Protein AF-A0A9X4RX77-F1 (afdb_monomer_lite)

Radius of gyration: 22.75 Å; chains: 1; bounding box: 65×47×66 Å

Organism: NCBI:txid2961959

Foldseek 3Di:
DVVVVVVVVVVVVVVVVVVPPPPPPVLLVLVQVVQQPDDDPDPDRPQKDQSVPDDPPPDFDWDADPVQKIKTCPDPFFNIKIKHFPDDDDFKTFMWIWTHTPPDFTKIFTFIWGHDDRMTGGPDTLWMDTQQDTGWDPVQWDDDPQKTKTKGFHFPVCLLCVVHPDCPDPDVVSVVQHTQWIWIWMAHPVVRDIDTFWTKGFQVSDDCPDLLNVLQVVVCVVVVNDTIDIAGPVRSVVSSVVSVVVD

pLDDT: mean 78.16, std 17.29, range [32.0, 97.56]

Sequence (247 aa):
MILKKFFLVLITILVSNSIFAQEFDFSKYALALSKITTYADNLGYMEAVDINNIKEEEDILWNEGNSGYIYTESISSIDLFAYKILDKKENKLIVHVFQDPKGTTVNSYIFELLIYNDHLILDNIIEGGDRCQSSVVMDEIEIKDKVLSYSSYITPYKLMSWFGQEDLDYKFADCMYCCIGFANYTYSFETNKKEFENILIIEEYLDDDSIIKKTYDKFVKSRDLKLSLRLDSNELKEFINYTKKKL

Secondary structure (DSSP, 8-state):
-HHHHHHHHHHHHHHHHHTT-----HHHHHHHHHHHH--SSSSS--SEEEGGG--PPTT---EE-TTS-EEES--TTEEEEEEEEEEEETTEEEEEEEEEETTS--EEEEEEEEEETTEEEEEEEEEEEETTBB-B-GGG-EEETTEEEEEEEE-HHHHHHTTSS------TTGGGS---EEEEEEEETTTTEEEEEEEEEEGGGS-TTSHHHHHHHHHHHHHT-SSEEEE-HHHHHHHHHHHHTT-

Structure (mmCIF, N/CA/C/O backbone):
data_AF-A0A9X4RX77-F1
#
_entry.id   AF-A0A9X4RX77-F1
#
loop_
_atom_site.group_PDB
_atom_site.id
_atom_site.type_symbol
_atom_site.label_atom_id
_atom_site.label_alt_id
_atom_site.label_comp_id
_atom_site.label_asym_id
_atom_site.label_entity_id
_atom_site.label_seq_id
_atom_site.pdbx_PDB_ins_code
_atom_site.Cartn_x
_atom_site.Cartn_y
_atom_site.Cartn_z
_atom_site.occupancy
_a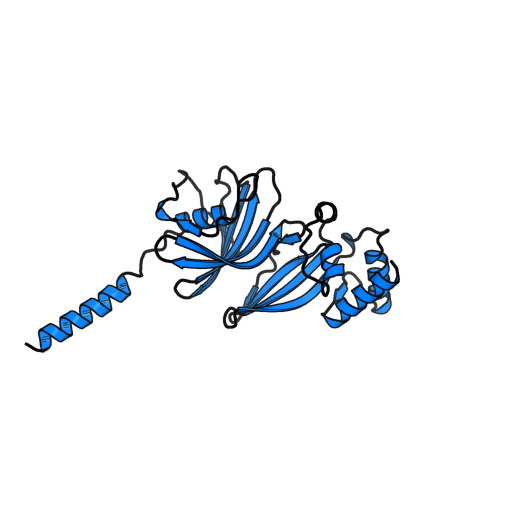tom_site.B_iso_or_equiv
_atom_site.auth_seq_id
_atom_site.auth_comp_id
_atom_site.auth_asym_id
_atom_site.auth_atom_id
_atom_site.pdbx_PDB_model_num
ATOM 1 N N . MET A 1 1 ? -40.720 -30.869 36.917 1.00 52.53 1 MET A N 1
ATOM 2 C CA . MET A 1 1 ? -39.308 -30.488 37.185 1.00 52.53 1 MET A CA 1
ATOM 3 C C . MET A 1 1 ? -38.443 -30.333 35.929 1.00 52.53 1 MET A C 1
ATOM 5 O O . MET A 1 1 ? -37.466 -29.602 35.991 1.00 52.53 1 MET A O 1
ATOM 9 N N . ILE A 1 2 ? -38.793 -30.955 34.795 1.00 51.59 2 ILE A N 1
ATOM 10 C CA . ILE A 1 2 ? -38.004 -30.902 33.547 1.00 51.59 2 ILE A CA 1
ATOM 11 C C . ILE A 1 2 ? -38.139 -29.548 32.813 1.00 51.59 2 ILE A C 1
ATOM 13 O O . ILE A 1 2 ? -37.145 -29.026 32.320 1.00 51.59 2 ILE A O 1
ATOM 17 N N . LEU A 1 3 ? -39.317 -28.908 32.853 1.00 45.81 3 LEU A N 1
ATOM 18 C CA . LEU A 1 3 ? -39.551 -27.609 32.194 1.00 45.81 3 LEU A CA 1
ATOM 19 C C . LEU A 1 3 ? -38.671 -26.461 32.731 1.00 45.81 3 LEU A C 1
ATOM 21 O O . LEU A 1 3 ? -38.217 -25.625 31.959 1.00 45.81 3 LEU A O 1
ATOM 25 N N . LYS A 1 4 ? -38.382 -26.436 34.042 1.00 45.84 4 LYS A N 1
ATOM 26 C CA . LYS A 1 4 ? -37.540 -25.386 34.649 1.00 45.84 4 LYS A CA 1
ATOM 27 C C . LYS A 1 4 ? -36.072 -25.478 34.215 1.00 45.84 4 LYS A C 1
ATOM 29 O O . LYS A 1 4 ? -35.408 -24.453 34.144 1.00 45.84 4 LYS A O 1
ATOM 34 N N . LYS A 1 5 ? -35.571 -26.683 33.907 1.00 47.41 5 LYS A N 1
ATOM 35 C CA . LYS A 1 5 ? -34.185 -26.876 33.445 1.00 47.41 5 LYS A CA 1
ATOM 36 C C . LYS A 1 5 ? -33.997 -26.421 31.995 1.00 47.41 5 LYS A C 1
ATOM 38 O O . LYS A 1 5 ? -32.984 -25.806 31.697 1.00 47.41 5 LYS A O 1
ATOM 43 N N . PHE A 1 6 ? -34.986 -26.649 31.128 1.00 49.12 6 PHE A N 1
ATOM 44 C CA . PHE A 1 6 ? -34.936 -26.189 29.733 1.00 49.12 6 PHE A CA 1
ATOM 45 C C . PHE A 1 6 ? -35.019 -24.664 29.603 1.00 49.12 6 PHE A C 1
ATOM 47 O O . PHE A 1 6 ? -34.311 -24.081 28.788 1.00 49.12 6 PHE A O 1
ATOM 54 N N . PHE A 1 7 ? -35.822 -24.009 30.446 1.00 46.78 7 PHE A N 1
ATOM 55 C CA . PHE A 1 7 ? -35.941 -22.549 30.442 1.00 46.78 7 PHE A CA 1
ATOM 56 C C . PHE A 1 7 ? -34.642 -21.855 30.887 1.00 46.78 7 PHE A C 1
ATOM 58 O O . PHE A 1 7 ? -34.265 -20.831 30.330 1.00 46.78 7 PHE A O 1
ATOM 65 N N . LEU A 1 8 ? -33.920 -22.448 31.847 1.00 45.75 8 LEU A N 1
ATOM 66 C CA . LEU A 1 8 ? -32.643 -21.915 32.329 1.00 45.75 8 LEU A CA 1
ATOM 67 C C . LEU A 1 8 ? -31.544 -21.983 31.255 1.00 45.75 8 LEU A C 1
ATOM 69 O O . LEU A 1 8 ? -30.772 -21.043 31.127 1.00 45.75 8 LEU A O 1
ATOM 73 N N . VAL A 1 9 ? -31.512 -23.066 30.467 1.00 53.81 9 VAL A N 1
ATOM 74 C CA . VAL A 1 9 ? -30.539 -23.259 29.375 1.00 53.81 9 VAL A CA 1
ATOM 75 C C . VAL A 1 9 ? -30.814 -22.314 28.202 1.00 53.81 9 VAL A C 1
ATOM 77 O O . VAL A 1 9 ? -29.881 -21.778 27.614 1.00 53.81 9 VAL A O 1
ATOM 80 N N . LEU A 1 10 ? -32.084 -22.049 27.881 1.00 47.53 10 LEU A N 1
ATOM 81 C CA . LEU A 1 10 ? -32.435 -21.079 26.839 1.00 47.53 10 LEU A CA 1
ATOM 82 C C . LEU A 1 10 ? -32.074 -19.644 27.239 1.00 47.53 10 LEU A C 1
ATOM 84 O O . LEU A 1 10 ? -31.589 -18.892 26.399 1.00 47.53 10 LEU A O 1
ATOM 88 N N . ILE A 1 11 ? -32.249 -19.277 28.513 1.00 49.31 11 ILE A N 1
ATOM 89 C CA . ILE A 1 11 ? -31.851 -17.954 29.006 1.00 49.31 11 ILE A CA 1
ATOM 90 C C . ILE A 1 11 ? -30.325 -17.802 28.990 1.00 49.31 11 ILE A C 1
ATOM 92 O O . ILE A 1 11 ? -29.845 -16.764 28.555 1.00 49.31 11 ILE A O 1
ATOM 96 N N . THR A 1 12 ? -29.534 -18.811 29.371 1.00 49.88 12 THR A N 1
ATOM 97 C CA . THR A 1 12 ? -28.066 -18.696 29.283 1.00 49.88 12 THR A CA 1
ATOM 98 C C . THR A 1 12 ? -27.551 -18.644 27.846 1.00 49.88 12 THR A C 1
ATOM 100 O O . THR A 1 12 ? -26.590 -17.921 27.596 1.00 49.88 12 THR A O 1
ATOM 103 N N . ILE A 1 13 ? -28.191 -19.326 26.888 1.00 48.47 13 ILE A N 1
ATOM 104 C CA . ILE A 1 13 ? -27.832 -19.238 25.457 1.00 48.47 13 ILE A CA 1
ATOM 105 C C . ILE A 1 13 ? -28.223 -17.871 24.862 1.00 48.47 13 ILE A C 1
ATOM 107 O O . ILE A 1 13 ? -27.487 -17.310 24.056 1.00 48.47 13 ILE A O 1
ATOM 111 N N . LEU A 1 14 ? -29.347 -17.288 25.291 1.00 42.97 14 LEU A N 1
ATOM 112 C CA . LEU A 1 14 ? -29.755 -15.943 24.865 1.00 42.97 14 LEU A CA 1
ATOM 113 C C . LEU A 1 14 ? -28.903 -14.840 25.509 1.00 42.97 14 LEU A C 1
ATOM 115 O O . LEU A 1 14 ? -28.575 -13.868 24.837 1.00 42.97 14 LEU A O 1
ATOM 119 N N . VAL A 1 15 ? -28.491 -15.009 26.770 1.00 44.09 15 VAL A N 1
ATOM 120 C CA . VAL A 1 15 ? -27.662 -14.022 27.480 1.00 44.09 15 VAL A CA 1
ATOM 121 C C . VAL A 1 15 ? -26.197 -14.074 27.025 1.00 44.09 15 VAL A C 1
ATOM 123 O O . VAL A 1 15 ? -25.553 -13.034 26.937 1.00 44.09 15 VAL A O 1
ATOM 126 N N . SER A 1 16 ? -25.669 -15.245 26.652 1.00 43.75 16 SER A N 1
ATOM 127 C CA . SER A 1 16 ? -24.302 -15.355 26.106 1.00 43.75 16 SER A CA 1
ATOM 128 C C . SER A 1 16 ? -24.163 -14.784 24.691 1.00 43.75 16 SER A C 1
ATOM 130 O O . SER A 1 16 ? -23.123 -14.209 24.388 1.00 43.75 16 SER A O 1
ATOM 132 N N . ASN A 1 17 ? -25.218 -14.822 23.870 1.00 34.25 17 ASN A N 1
ATOM 133 C CA . ASN A 1 17 ? -25.233 -14.109 22.587 1.00 34.25 17 ASN A CA 1
ATOM 134 C C . ASN A 1 17 ? -25.442 -12.591 22.736 1.00 34.25 17 ASN A C 1
ATOM 136 O O . ASN A 1 17 ? -25.088 -11.844 21.829 1.00 34.25 17 ASN A O 1
ATOM 140 N N . SER A 1 18 ? -25.983 -12.111 23.864 1.00 32.00 18 SER A N 1
ATOM 141 C CA . SER A 1 18 ? -26.149 -10.670 24.120 1.00 32.00 18 SER A CA 1
ATOM 142 C C . SER A 1 18 ? -24.954 -10.000 24.806 1.00 32.00 18 SER A C 1
ATOM 144 O O . SER A 1 18 ? -24.904 -8.776 24.846 1.00 32.00 18 SER A O 1
ATOM 146 N N . ILE A 1 19 ? -23.983 -10.757 25.335 1.00 34.81 19 ILE A N 1
ATOM 147 C CA . ILE A 1 19 ? -22.772 -10.175 25.953 1.00 34.81 19 ILE A CA 1
ATOM 148 C C . ILE A 1 19 ? -21.804 -9.616 24.892 1.00 34.81 19 ILE A C 1
ATOM 150 O O . ILE A 1 19 ? -20.997 -8.749 25.202 1.00 34.81 19 ILE A O 1
ATOM 154 N N . PHE A 1 20 ? -21.937 -10.019 23.625 1.00 40.12 20 PHE A N 1
ATOM 155 C CA . PHE A 1 20 ? -21.109 -9.512 22.521 1.00 40.12 20 PHE A CA 1
ATOM 156 C C . PHE A 1 20 ? -21.739 -8.371 21.709 1.00 40.12 20 PHE A C 1
ATOM 158 O O . PHE A 1 20 ? -21.255 -8.028 20.633 1.00 40.12 20 PHE A O 1
ATOM 165 N N . ALA A 1 21 ? -22.778 -7.733 22.249 1.00 32.69 21 ALA A N 1
ATOM 166 C CA . ALA A 1 21 ? -23.246 -6.427 21.797 1.00 32.69 21 ALA A CA 1
ATOM 167 C C . ALA A 1 21 ? -22.729 -5.329 22.743 1.00 32.69 21 ALA A C 1
ATOM 169 O O . ALA A 1 21 ? -23.497 -4.508 23.235 1.00 32.69 21 ALA A O 1
ATOM 170 N N . GLN A 1 22 ? -21.428 -5.332 23.048 1.00 39.56 22 GLN A N 1
ATOM 171 C CA . GLN A 1 22 ? -20.794 -4.100 23.508 1.00 39.56 22 GLN A CA 1
ATOM 172 C C . GLN A 1 22 ? -20.850 -3.144 22.314 1.00 39.56 22 GLN A C 1
ATOM 174 O O . GLN A 1 22 ? -20.296 -3.450 21.255 1.00 39.56 22 GLN A O 1
ATOM 179 N N . GLU A 1 23 ? -21.586 -2.037 22.449 1.00 41.59 23 GLU A N 1
ATOM 180 C CA . GLU A 1 23 ? -21.440 -0.896 21.547 1.00 41.59 23 GLU A CA 1
ATOM 181 C C . GLU A 1 23 ? -19.941 -0.605 21.453 1.00 41.59 23 GLU A C 1
ATOM 183 O O . GLU A 1 23 ? -19.297 -0.272 22.447 1.00 41.59 23 GLU A O 1
ATOM 188 N N . PHE A 1 24 ? -19.364 -0.872 20.281 1.00 54.06 24 PHE A N 1
ATOM 189 C CA . PHE A 1 24 ? -17.953 -0.650 20.012 1.00 54.06 24 PHE A CA 1
ATOM 190 C C . PHE A 1 24 ? -17.698 0.851 20.172 1.00 54.06 24 PHE A C 1
ATOM 192 O O . PHE A 1 24 ? -18.050 1.622 19.281 1.00 54.06 24 PHE A O 1
ATOM 199 N N . ASP A 1 25 ? -17.114 1.273 21.296 1.00 58.28 25 ASP A N 1
ATOM 200 C CA . ASP A 1 25 ? -16.626 2.642 21.453 1.00 58.28 25 ASP A CA 1
ATOM 201 C C . ASP A 1 25 ? -15.423 2.825 20.533 1.00 58.28 25 ASP A C 1
ATOM 203 O O . ASP A 1 25 ? -14.268 2.552 20.867 1.00 58.28 25 ASP A O 1
ATOM 207 N N . PHE A 1 26 ? -15.733 3.226 19.312 1.00 63.94 26 PHE A N 1
ATOM 208 C CA . PHE A 1 26 ? -14.778 3.234 18.231 1.00 63.94 26 PHE A CA 1
ATOM 209 C C . PHE A 1 26 ? -13.661 4.258 18.432 1.00 63.94 26 PHE A C 1
ATOM 211 O O . PHE A 1 26 ? -12.568 4.085 17.900 1.00 63.94 26 PHE A O 1
ATOM 218 N N . SER A 1 27 ? -13.906 5.274 19.264 1.00 64.56 27 SER A N 1
ATOM 219 C CA . SER A 1 27 ? -12.944 6.330 19.568 1.00 64.56 27 SER A CA 1
ATOM 220 C C . SER A 1 27 ? -11.698 5.784 20.2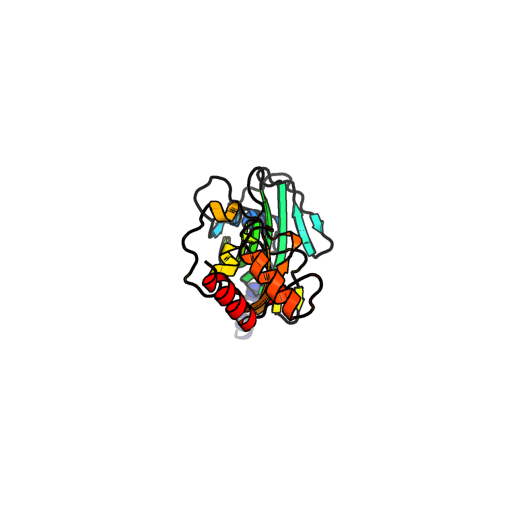82 1.00 64.56 27 SER A C 1
ATOM 222 O O . SER A 1 27 ? -10.571 6.113 19.905 1.00 64.56 27 SER A O 1
ATOM 224 N N . LYS A 1 28 ? -11.876 4.858 21.235 1.00 69.38 28 LYS A N 1
ATOM 225 C CA . LYS A 1 28 ? -10.773 4.198 21.956 1.00 69.38 28 LYS A CA 1
ATOM 226 C C . LYS A 1 28 ? -9.966 3.279 21.062 1.00 69.38 28 LYS A C 1
ATOM 228 O O . LYS A 1 28 ? -8.743 3.265 21.139 1.00 69.38 28 LYS A O 1
ATOM 233 N N . TYR A 1 29 ? -10.643 2.540 20.188 1.00 74.75 29 TYR A N 1
ATOM 234 C CA . TYR A 1 29 ? -9.990 1.658 19.222 1.00 74.75 29 TYR A CA 1
ATOM 235 C C . TYR A 1 29 ? -9.214 2.442 18.167 1.00 74.75 29 TYR A C 1
ATOM 237 O O . TYR A 1 29 ? -8.120 2.034 17.794 1.00 74.75 29 TYR A O 1
ATOM 245 N N . ALA A 1 30 ? -9.741 3.576 17.715 1.00 78.19 30 ALA A N 1
ATOM 246 C CA . ALA A 1 30 ? -9.053 4.443 16.772 1.00 78.19 30 ALA A CA 1
ATOM 247 C C . ALA A 1 30 ? -7.778 5.052 17.381 1.00 78.19 30 ALA A C 1
ATOM 249 O O . ALA A 1 30 ? -6.739 5.083 16.726 1.00 78.19 30 ALA A O 1
ATOM 250 N N . LEU A 1 31 ? -7.821 5.442 18.660 1.00 80.06 31 LEU A N 1
ATOM 251 C CA . LEU A 1 31 ? -6.634 5.882 19.399 1.00 80.06 31 LEU A CA 1
ATOM 252 C C . LEU A 1 31 ? -5.666 4.723 19.711 1.00 80.06 31 LEU A C 1
ATOM 254 O O . LEU A 1 31 ? -4.453 4.917 19.757 1.00 80.06 31 LEU A O 1
ATOM 258 N N . ALA A 1 32 ? -6.170 3.500 19.909 1.00 82.19 32 ALA A N 1
ATOM 259 C CA . ALA A 1 32 ? -5.334 2.302 20.021 1.00 82.19 32 ALA A CA 1
ATOM 260 C C . ALA A 1 32 ? -4.576 2.051 18.715 1.00 82.19 32 ALA A C 1
ATOM 262 O O . ALA A 1 32 ? -3.369 1.827 18.716 1.00 82.19 32 ALA A O 1
ATOM 263 N N . LEU A 1 33 ? -5.296 2.142 17.599 1.00 82.56 33 LEU A N 1
ATOM 264 C CA . LEU A 1 33 ? -4.777 1.950 16.258 1.00 82.56 33 LEU A CA 1
ATOM 265 C C . LEU A 1 33 ? -3.708 2.985 15.914 1.00 82.56 33 LEU A C 1
ATOM 267 O O . LEU A 1 33 ? -2.657 2.606 15.412 1.00 82.56 33 LEU A O 1
ATOM 271 N N . SER A 1 34 ? -3.923 4.259 16.258 1.00 77.12 34 SER A N 1
ATOM 272 C CA . SER A 1 34 ? -2.905 5.290 16.043 1.00 77.12 34 SER A CA 1
ATOM 273 C C . SER A 1 34 ? -1.624 5.017 16.832 1.00 77.12 34 SER A C 1
ATOM 275 O O . SER A 1 34 ? -0.549 5.382 16.379 1.00 77.12 34 SER A O 1
ATOM 277 N N . LYS A 1 35 ? -1.710 4.352 17.995 1.00 76.62 35 LYS A N 1
ATOM 278 C CA . LYS A 1 35 ? -0.539 3.946 18.793 1.00 76.62 35 LYS A CA 1
ATOM 279 C C . LYS A 1 35 ? 0.200 2.742 18.218 1.00 76.62 35 LYS A C 1
ATOM 281 O O . LYS A 1 35 ? 1.414 2.673 18.378 1.00 76.62 35 LYS A O 1
ATOM 286 N N . ILE A 1 36 ? -0.498 1.828 17.538 1.00 73.75 36 ILE A N 1
ATOM 287 C CA . ILE A 1 36 ? 0.140 0.737 16.779 1.00 73.75 36 ILE A CA 1
ATOM 288 C C . ILE A 1 36 ? 1.033 1.320 15.668 1.00 73.75 36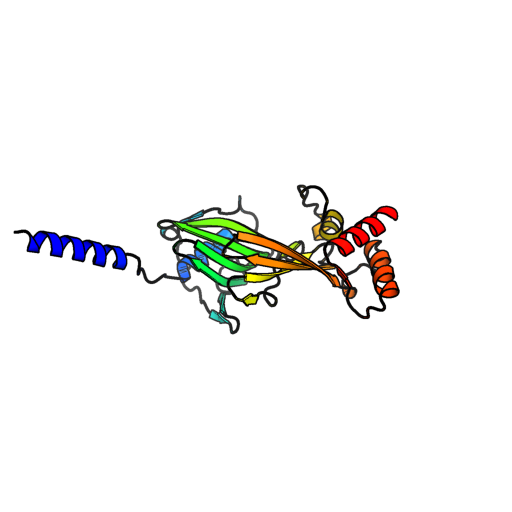 ILE A C 1
ATOM 290 O O . ILE A 1 36 ? 2.058 0.729 15.333 1.00 73.75 36 ILE A O 1
ATOM 294 N N . THR A 1 37 ? 0.683 2.495 15.129 1.00 65.81 37 THR A N 1
ATOM 295 C CA . THR A 1 37 ? 1.314 3.080 13.937 1.00 65.81 37 THR A CA 1
ATOM 296 C C . THR A 1 37 ? 2.323 4.201 14.179 1.00 65.81 37 THR A C 1
ATOM 298 O O . THR A 1 37 ? 3.010 4.595 13.234 1.00 65.81 37 THR A O 1
ATOM 301 N N . THR A 1 38 ? 2.460 4.731 15.400 1.00 56.97 38 THR A N 1
ATOM 302 C CA . THR A 1 38 ? 3.343 5.881 15.650 1.00 56.97 38 THR A CA 1
ATOM 303 C C . THR A 1 38 ? 4.826 5.531 15.520 1.00 56.97 38 THR A C 1
ATOM 305 O O . THR A 1 38 ? 5.398 4.884 16.394 1.00 56.97 38 THR A O 1
ATOM 308 N N . TYR A 1 39 ? 5.477 6.072 14.487 1.00 52.38 39 TYR A N 1
ATOM 309 C CA . TYR A 1 39 ? 6.933 6.173 14.395 1.00 52.38 39 TYR A CA 1
ATOM 310 C C . TYR A 1 39 ? 7.389 7.630 14.426 1.00 52.38 39 TYR A C 1
ATOM 312 O O . TYR A 1 39 ? 7.117 8.388 13.503 1.00 52.38 39 TYR A O 1
ATOM 320 N N . ALA A 1 40 ? 8.109 7.972 15.495 1.00 37.34 40 ALA A N 1
ATOM 321 C CA . ALA A 1 40 ? 9.120 9.024 15.590 1.00 37.34 40 ALA A CA 1
ATOM 322 C C . ALA A 1 40 ? 9.804 8.848 16.963 1.00 37.34 40 ALA A C 1
ATOM 324 O O . ALA A 1 40 ? 9.225 9.172 17.995 1.00 37.34 40 ALA A O 1
ATOM 325 N N . ASP A 1 41 ? 10.998 8.256 16.991 1.00 37.28 41 ASP A N 1
ATOM 326 C CA . ASP A 1 41 ? 11.907 8.217 18.154 1.00 37.28 41 ASP A CA 1
ATOM 327 C C . ASP A 1 41 ? 11.557 7.359 19.393 1.00 37.28 41 ASP A C 1
ATOM 329 O O . ASP A 1 41 ? 12.197 7.528 20.433 1.00 37.28 41 ASP A O 1
ATOM 333 N N . ASN A 1 42 ? 10.640 6.382 19.327 1.00 39.12 42 ASN A N 1
ATOM 334 C CA . ASN A 1 42 ? 10.411 5.459 20.455 1.00 39.12 42 ASN A CA 1
ATOM 335 C C . ASN A 1 42 ? 10.522 3.971 20.087 1.00 39.12 42 ASN A C 1
ATOM 337 O O . ASN A 1 42 ? 10.269 3.559 18.958 1.00 39.12 42 ASN A O 1
ATOM 341 N N . LEU A 1 43 ? 10.971 3.179 21.064 1.00 36.59 43 LEU A N 1
ATOM 342 C CA . LEU A 1 43 ? 11.354 1.770 20.946 1.00 36.59 43 LEU A CA 1
ATOM 343 C C . LEU A 1 43 ? 10.165 0.859 20.571 1.00 36.59 43 LEU A C 1
ATOM 345 O O . LEU A 1 43 ? 9.518 0.301 21.450 1.00 36.59 43 LEU A O 1
ATOM 349 N N . GLY A 1 44 ? 9.960 0.648 19.268 1.00 46.81 44 GLY A N 1
ATOM 350 C CA . GLY A 1 44 ? 9.267 -0.515 18.700 1.00 46.81 44 GLY A CA 1
ATOM 351 C C . GLY A 1 44 ? 7.791 -0.314 18.348 1.00 46.81 44 GLY A C 1
ATOM 352 O O . GLY A 1 44 ? 7.037 0.295 19.101 1.00 46.81 44 GLY A O 1
ATOM 353 N N . TYR A 1 45 ? 7.386 -0.880 17.204 1.00 58.41 45 TYR A N 1
ATOM 354 C CA . TYR A 1 45 ? 5.992 -1.195 16.881 1.00 58.41 45 TYR A CA 1
ATOM 355 C C . TYR A 1 45 ? 5.280 -1.754 18.121 1.00 58.41 45 TYR A C 1
ATOM 357 O O . TYR A 1 45 ? 5.753 -2.721 18.725 1.00 58.41 45 TYR A O 1
ATOM 365 N N . MET A 1 46 ? 4.139 -1.176 18.506 1.00 65.62 46 MET A N 1
ATOM 366 C CA . MET A 1 46 ? 3.304 -1.798 19.531 1.00 65.62 46 MET A CA 1
ATOM 367 C C . MET A 1 46 ? 2.496 -2.916 18.874 1.00 65.62 46 MET A C 1
ATOM 369 O O . MET A 1 46 ? 1.463 -2.666 18.262 1.00 65.62 46 MET A O 1
ATOM 373 N N . GLU A 1 47 ? 2.968 -4.157 19.002 1.00 73.25 47 GLU A N 1
ATOM 374 C CA . GLU A 1 47 ? 2.258 -5.344 18.497 1.00 73.25 47 GLU A CA 1
ATOM 375 C C . GLU A 1 47 ? 0.912 -5.563 19.205 1.00 73.25 47 GLU A C 1
ATOM 377 O O . GLU A 1 47 ? 0.023 -6.212 18.664 1.00 73.25 47 GLU A O 1
ATOM 382 N N . ALA A 1 48 ? 0.734 -5.006 20.405 1.00 82.00 48 ALA A N 1
ATOM 383 C CA . ALA A 1 48 ? -0.522 -5.042 21.139 1.00 82.00 48 ALA A CA 1
ATOM 384 C C . ALA A 1 48 ? -0.730 -3.760 21.952 1.00 82.00 48 ALA A C 1
ATOM 386 O O . ALA A 1 48 ? 0.192 -3.265 22.605 1.00 82.00 48 ALA A O 1
ATOM 387 N N . VAL A 1 49 ? -1.964 -3.261 21.962 1.00 81.62 49 VAL A N 1
ATOM 388 C CA . VAL A 1 49 ? -2.387 -2.113 22.769 1.00 81.62 49 VAL A CA 1
ATOM 389 C C . VAL A 1 49 ? -3.566 -2.523 23.642 1.00 81.62 49 VAL A C 1
ATOM 391 O O . VAL A 1 49 ? -4.596 -2.965 23.137 1.00 81.62 49 VAL A O 1
ATOM 394 N N . ASP A 1 50 ? -3.410 -2.355 24.955 1.00 83.12 50 ASP A N 1
ATOM 395 C CA . ASP A 1 50 ? -4.497 -2.491 25.926 1.00 83.12 50 ASP A CA 1
ATOM 396 C C . ASP A 1 50 ? -5.409 -1.262 25.842 1.00 83.12 50 ASP A C 1
ATOM 398 O O . ASP A 1 50 ? -5.017 -0.146 26.196 1.00 83.12 50 ASP A O 1
ATOM 402 N N . ILE A 1 51 ? -6.629 -1.482 25.364 1.00 80.44 51 ILE A N 1
ATOM 403 C CA . ILE A 1 51 ? -7.630 -0.455 25.080 1.00 80.44 51 ILE A CA 1
ATOM 404 C C . ILE A 1 51 ? -8.115 0.205 26.375 1.00 80.44 51 ILE A C 1
ATOM 406 O O . ILE A 1 51 ? -8.383 1.406 26.389 1.00 80.44 51 ILE A O 1
ATOM 410 N N . ASN A 1 52 ? -8.164 -0.538 27.484 1.00 77.75 52 ASN A N 1
ATOM 411 C CA . ASN A 1 52 ? -8.613 -0.014 28.776 1.00 77.75 52 ASN A CA 1
ATOM 412 C C . ASN A 1 52 ? -7.579 0.913 29.424 1.00 77.75 52 ASN A C 1
ATOM 414 O O . ASN A 1 52 ? -7.933 1.770 30.232 1.00 77.75 52 ASN A O 1
ATOM 418 N N . ASN A 1 53 ? -6.307 0.762 29.055 1.00 73.69 53 ASN A N 1
ATOM 419 C CA . ASN A 1 53 ? -5.213 1.608 29.526 1.00 73.69 53 ASN A CA 1
ATOM 420 C C . ASN A 1 53 ? -4.960 2.829 28.632 1.00 73.69 53 ASN A C 1
ATOM 422 O O . ASN A 1 53 ? -4.063 3.637 28.907 1.00 73.69 53 ASN A O 1
ATOM 426 N N . ILE A 1 54 ? -5.755 3.010 27.576 1.00 72.69 54 ILE A N 1
ATOM 427 C CA . ILE A 1 54 ? -5.736 4.233 26.788 1.00 72.69 54 ILE A CA 1
ATOM 428 C C . ILE A 1 54 ? -6.384 5.330 27.621 1.00 72.69 54 ILE A C 1
ATOM 430 O O . ILE A 1 54 ? -7.601 5.400 27.765 1.00 72.69 54 ILE A O 1
ATOM 434 N N . LYS A 1 55 ? -5.545 6.216 28.162 1.00 67.19 55 LYS A N 1
ATOM 435 C CA . LYS A 1 55 ? -6.014 7.523 28.608 1.00 67.19 55 LYS A CA 1
ATOM 436 C C . LYS A 1 55 ? -6.584 8.225 27.385 1.00 67.19 55 LYS A C 1
ATOM 438 O O . LYS A 1 55 ? -5.834 8.474 26.441 1.00 67.19 55 LYS A O 1
ATOM 443 N N . GLU A 1 56 ? -7.888 8.468 27.398 1.00 62.69 56 GLU A N 1
ATOM 444 C CA . GLU A 1 56 ? -8.510 9.397 26.465 1.00 62.69 56 GLU A CA 1
ATOM 445 C C . GLU A 1 56 ? -7.722 10.709 26.569 1.00 62.69 56 GLU A C 1
ATOM 447 O O . GLU A 1 56 ? -7.586 11.276 27.656 1.00 62.69 56 GLU A O 1
ATOM 452 N N . GLU A 1 57 ? -7.106 11.137 25.467 1.00 64.44 57 GLU A N 1
ATOM 453 C CA . GLU A 1 57 ? -6.725 12.540 25.355 1.00 64.44 57 GLU A CA 1
ATOM 454 C C . GLU A 1 57 ? -8.057 13.290 25.314 1.00 64.44 57 GLU A C 1
ATOM 456 O O . GLU A 1 57 ? -8.892 13.015 24.448 1.00 64.44 57 GLU A O 1
ATOM 461 N N . GLU A 1 58 ? -8.312 14.131 26.318 1.00 56.94 58 GLU A N 1
ATOM 462 C CA . GLU A 1 58 ? -9.513 14.965 26.340 1.00 56.94 58 GLU A CA 1
ATOM 463 C C . GLU A 1 58 ? -9.579 15.731 24.999 1.00 56.94 58 GLU A C 1
ATOM 465 O O . GLU A 1 58 ? -8.575 16.281 24.548 1.00 56.94 58 GLU A O 1
ATOM 470 N N . ASP A 1 59 ? -10.747 15.710 24.346 1.00 68.31 59 ASP A N 1
ATOM 471 C CA . ASP A 1 59 ? -11.080 16.482 23.136 1.00 68.31 59 ASP A CA 1
ATOM 472 C C . ASP A 1 59 ? -10.571 15.991 21.755 1.00 68.31 59 ASP A C 1
ATOM 474 O O . ASP A 1 59 ? -10.415 16.801 20.835 1.00 68.31 59 ASP A O 1
ATOM 478 N N . ILE A 1 60 ? -10.391 14.680 21.515 1.00 78.94 60 ILE A N 1
ATOM 479 C CA . ILE A 1 60 ? -10.201 14.198 20.126 1.00 78.94 60 ILE A CA 1
ATOM 480 C C . ILE A 1 60 ? -11.501 14.333 19.318 1.00 78.94 60 ILE A C 1
ATOM 482 O O . ILE A 1 60 ? -12.494 13.645 19.570 1.00 78.94 60 ILE A O 1
ATOM 486 N N . LEU A 1 61 ? -11.467 15.172 18.280 1.00 85.69 61 LEU A N 1
ATOM 487 C CA . LEU A 1 61 ? -12.566 15.337 17.333 1.00 85.69 61 LEU A CA 1
ATOM 488 C C . LEU A 1 61 ? -12.397 14.372 16.157 1.00 85.69 61 LEU A C 1
ATOM 490 O O . LEU A 1 61 ? -11.509 14.540 15.317 1.00 85.69 61 LEU A O 1
ATOM 494 N N . TRP A 1 62 ? -13.264 13.363 16.102 1.00 87.19 62 TRP A N 1
ATOM 495 C CA . TRP A 1 62 ? -13.352 12.420 14.990 1.00 87.19 62 TRP A CA 1
ATOM 496 C C . TRP A 1 62 ? -14.331 12.926 13.933 1.00 87.19 62 TRP A C 1
ATOM 498 O O . TRP A 1 62 ? -15.477 13.250 14.241 1.00 87.19 62 TRP A O 1
ATOM 508 N N . ASN A 1 63 ? -13.881 12.960 12.683 1.00 90.31 63 ASN A N 1
ATOM 509 C CA . ASN A 1 63 ? -14.665 13.382 11.529 1.00 90.31 63 ASN A CA 1
ATOM 510 C C . ASN A 1 63 ? -14.843 12.210 10.560 1.00 90.31 63 ASN A C 1
ATOM 512 O O . ASN A 1 63 ? -13.949 11.378 10.417 1.00 90.31 63 ASN A O 1
ATOM 516 N N . GLU A 1 64 ? -15.982 12.163 9.872 1.00 89.94 64 GLU A N 1
ATOM 517 C CA . GLU A 1 64 ? -16.251 11.195 8.808 1.00 89.94 64 GLU A CA 1
ATOM 518 C C . GLU A 1 64 ? -16.063 11.865 7.440 1.00 89.94 64 GLU A C 1
ATOM 520 O O . GLU A 1 64 ? -16.660 12.902 7.147 1.00 89.94 64 GLU A O 1
ATOM 525 N N . GLY A 1 65 ? -15.199 11.287 6.610 1.00 83.12 65 GLY A N 1
ATOM 526 C CA . GLY A 1 65 ? -14.947 11.716 5.240 1.00 83.12 65 GLY A CA 1
ATOM 527 C C . GLY A 1 65 ? -15.853 11.012 4.226 1.00 83.12 65 GLY A C 1
ATOM 528 O O . GLY A 1 65 ? -16.384 9.929 4.462 1.00 83.12 65 GLY A O 1
ATOM 529 N N . ASN A 1 66 ? -15.969 11.589 3.028 1.00 75.81 66 ASN A N 1
ATOM 530 C CA . ASN A 1 66 ? -16.888 11.114 1.981 1.00 75.81 66 ASN A CA 1
ATOM 531 C C . ASN A 1 66 ? -16.564 9.715 1.412 1.00 75.81 66 ASN A C 1
ATOM 533 O O . ASN A 1 66 ? -17.409 9.106 0.760 1.00 75.81 66 ASN A O 1
ATOM 537 N N . SER A 1 67 ? -15.352 9.203 1.629 1.00 80.00 67 SER A N 1
ATOM 538 C CA . SER A 1 67 ? -14.870 7.902 1.139 1.00 80.00 67 SER A CA 1
ATOM 539 C C . SER A 1 67 ? -14.981 6.774 2.182 1.00 80.00 67 SER A C 1
ATOM 541 O O . SER A 1 67 ? -14.449 5.677 1.970 1.00 80.00 67 SER A O 1
ATOM 543 N N . GLY A 1 68 ? -15.678 7.025 3.300 1.00 85.38 68 GLY A N 1
ATOM 544 C CA . GLY A 1 68 ? -15.834 6.088 4.422 1.00 85.38 68 GLY A CA 1
ATOM 545 C C . GLY A 1 68 ? -14.629 6.045 5.366 1.00 85.38 68 GLY A C 1
ATOM 546 O O . GLY A 1 68 ? -14.505 5.115 6.160 1.00 85.38 68 GLY A O 1
ATOM 547 N N . TYR A 1 69 ? -13.725 7.017 5.246 1.00 89.88 69 TYR A N 1
ATOM 548 C CA . TYR A 1 69 ? -12.620 7.214 6.176 1.00 89.88 69 TYR A CA 1
ATOM 549 C C . TYR A 1 69 ? -13.083 7.989 7.396 1.00 89.88 69 TYR A C 1
ATOM 551 O O . TYR A 1 69 ? -13.839 8.950 7.272 1.00 89.88 69 TYR A O 1
ATOM 559 N N . ILE A 1 70 ? -12.564 7.616 8.556 1.00 91.88 70 ILE A N 1
ATOM 560 C CA . ILE A 1 70 ? -12.681 8.411 9.774 1.00 91.88 70 ILE A CA 1
ATOM 561 C C . ILE A 1 70 ? -11.313 8.986 10.088 1.00 91.88 70 ILE A C 1
ATOM 563 O O . ILE A 1 70 ? -10.308 8.283 9.983 1.00 91.88 70 ILE A O 1
ATOM 567 N N . TYR A 1 71 ? -11.269 10.268 10.436 1.00 92.19 71 TYR A N 1
ATOM 568 C CA . TYR A 1 71 ? -10.015 10.983 10.616 1.0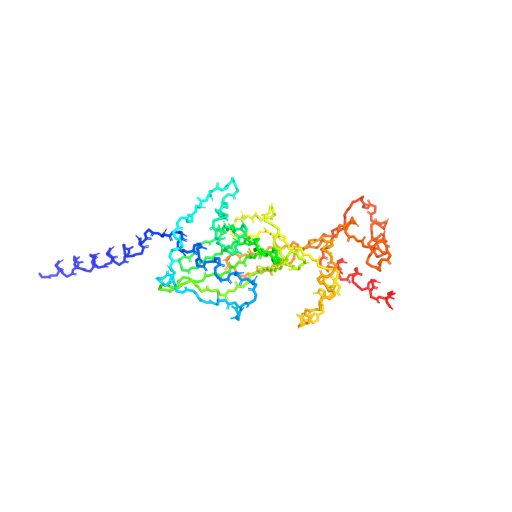0 92.19 71 TYR A CA 1
ATOM 569 C C . TYR A 1 71 ? -10.059 12.001 11.751 1.00 92.19 71 TYR A C 1
ATOM 571 O O . TYR A 1 71 ? -11.125 12.434 12.195 1.00 92.19 71 TYR A O 1
ATOM 579 N N . THR A 1 72 ? -8.876 12.387 12.215 1.00 90.94 72 THR A N 1
ATOM 580 C CA . THR A 1 72 ? -8.676 13.440 13.205 1.00 90.94 72 THR A CA 1
ATOM 581 C C . THR A 1 72 ? -7.346 14.158 12.978 1.00 90.94 72 THR A C 1
ATOM 583 O O . THR A 1 72 ? -6.372 13.564 12.519 1.00 90.94 72 THR A O 1
ATOM 586 N N . GLU A 1 73 ? -7.319 15.436 13.342 1.00 90.75 73 GLU A N 1
ATOM 587 C CA . GLU A 1 73 ? -6.128 16.300 13.395 1.00 90.75 73 GLU A CA 1
ATOM 588 C C . GLU A 1 73 ? -5.818 16.708 14.853 1.00 90.75 73 GLU A C 1
ATOM 590 O O . GLU A 1 73 ? -4.978 17.563 15.127 1.00 90.75 73 GLU A O 1
ATOM 595 N N . SER A 1 74 ? -6.546 16.132 15.819 1.00 86.50 74 SER A N 1
ATOM 596 C CA . SER A 1 74 ? -6.516 16.546 17.227 1.00 86.50 74 SER A CA 1
ATOM 597 C C . SER A 1 74 ? -5.469 15.806 18.065 1.00 86.50 74 SER A C 1
ATOM 599 O O . SER A 1 74 ? -5.292 16.138 19.234 1.00 86.50 74 SER A O 1
ATOM 601 N N . ILE A 1 75 ? -4.766 14.817 17.502 1.00 83.75 75 ILE A N 1
ATOM 602 C CA . ILE A 1 75 ? -3.759 14.035 18.232 1.00 83.75 75 ILE A CA 1
ATOM 603 C C . ILE A 1 75 ? -2.462 14.843 18.334 1.00 83.75 75 ILE A C 1
ATOM 605 O O . ILE A 1 75 ? -1.900 15.298 17.341 1.00 83.75 75 ILE A O 1
ATOM 609 N N . SER A 1 76 ? -1.944 15.012 19.550 1.00 80.81 76 SER A N 1
ATOM 610 C CA . SER A 1 76 ? -0.830 15.936 19.809 1.00 80.81 76 SER A CA 1
ATOM 611 C C . SER A 1 76 ? 0.425 15.690 18.950 1.00 80.81 76 SER A C 1
ATOM 613 O O . SER A 1 76 ? 1.039 16.661 18.498 1.00 80.81 76 SER A O 1
ATOM 615 N N . SER A 1 77 ? 0.771 14.429 18.671 1.00 77.50 77 SER A N 1
ATOM 616 C CA . SER A 1 77 ? 1.954 14.002 17.905 1.00 77.50 77 SER A CA 1
ATOM 617 C C . SER A 1 77 ? 1.708 13.733 16.413 1.00 77.50 77 SER A C 1
ATOM 619 O O . SER A 1 77 ? 2.653 13.411 15.690 1.00 77.50 77 SER A O 1
ATOM 621 N N . ILE A 1 78 ? 0.468 13.857 15.933 1.00 83.06 78 ILE A N 1
ATOM 622 C CA . ILE A 1 78 ? 0.078 13.491 14.567 1.00 83.06 78 ILE A CA 1
ATOM 623 C C . ILE A 1 78 ? -0.668 14.669 13.934 1.00 83.06 78 ILE A C 1
ATOM 625 O O . ILE A 1 78 ? -1.629 15.161 14.512 1.00 83.06 78 ILE A O 1
ATOM 629 N N . ASP A 1 79 ? -0.222 15.135 12.767 1.00 87.50 79 ASP A N 1
ATOM 630 C CA . ASP A 1 79 ? -0.909 16.198 12.025 1.00 87.50 79 ASP A CA 1
ATOM 631 C C . ASP A 1 79 ? -2.225 15.689 11.426 1.00 87.50 79 ASP A C 1
ATOM 633 O O . ASP A 1 79 ? -3.250 16.354 11.540 1.00 87.50 79 ASP A O 1
ATOM 637 N N . LEU A 1 80 ? -2.221 14.478 10.858 1.00 89.81 80 LEU A N 1
ATOM 638 C CA . LEU A 1 80 ? -3.428 13.811 10.370 1.00 89.81 80 LEU A CA 1
ATOM 639 C C . LEU A 1 80 ? -3.367 12.306 10.634 1.00 89.81 80 LEU A C 1
ATOM 641 O O . LEU A 1 80 ? -2.458 11.617 10.177 1.00 89.81 80 LEU A O 1
ATOM 645 N N . PHE A 1 81 ? -4.366 11.777 11.332 1.00 90.62 81 PHE A N 1
ATOM 646 C CA . PHE A 1 81 ? -4.602 10.341 11.435 1.00 90.62 81 PHE A CA 1
ATOM 647 C C . PHE A 1 81 ? -5.926 10.005 10.763 1.00 90.62 81 PHE A C 1
ATOM 649 O O . PHE A 1 81 ? -6.947 10.615 11.079 1.00 90.62 81 PHE A O 1
ATOM 656 N N . ALA A 1 82 ? -5.927 9.024 9.868 1.00 91.38 82 ALA A N 1
ATOM 657 C CA . ALA A 1 82 ? -7.132 8.531 9.223 1.00 91.38 82 ALA A CA 1
ATOM 658 C C . ALA A 1 82 ? -7.113 7.009 9.138 1.00 91.38 82 ALA A C 1
ATOM 660 O O . ALA A 1 82 ? -6.062 6.388 8.993 1.00 91.38 82 ALA A O 1
ATOM 661 N N . TYR A 1 83 ? -8.284 6.393 9.193 1.00 92.25 83 TYR A N 1
ATOM 662 C CA . TYR A 1 83 ? -8.412 4.963 8.976 1.00 92.25 83 TYR A CA 1
ATOM 663 C C . TYR A 1 83 ? -9.753 4.613 8.335 1.00 92.25 83 TYR A C 1
ATOM 665 O O . TYR A 1 83 ? -10.722 5.374 8.385 1.00 92.25 83 TYR A O 1
ATOM 673 N N . LYS A 1 84 ? -9.812 3.416 7.754 1.00 91.75 84 LYS A N 1
ATOM 674 C CA . LYS A 1 84 ? -11.023 2.825 7.186 1.00 91.75 84 LYS A CA 1
ATOM 675 C C . LYS A 1 84 ? -11.032 1.326 7.444 1.00 91.75 84 LYS A C 1
ATOM 677 O O . LYS A 1 84 ? -10.090 0.624 7.080 1.00 91.75 84 LYS A O 1
ATOM 682 N N . ILE A 1 85 ? -12.106 0.821 8.050 1.00 91.38 85 ILE A N 1
ATOM 683 C CA . ILE A 1 85 ? -12.321 -0.629 8.153 1.00 91.38 85 ILE A CA 1
ATOM 684 C C . ILE A 1 85 ? -12.649 -1.157 6.754 1.00 91.38 85 ILE A C 1
ATOM 686 O O . ILE A 1 85 ? -13.633 -0.746 6.142 1.00 91.38 85 ILE A O 1
ATOM 690 N N . LEU A 1 86 ? -11.821 -2.076 6.267 1.00 92.62 86 LEU A N 1
ATOM 691 C CA . LEU A 1 86 ? -11.959 -2.724 4.966 1.00 92.62 86 LEU A CA 1
ATOM 692 C C . LEU A 1 86 ? -12.750 -4.036 5.075 1.00 92.62 86 LEU A C 1
ATOM 694 O O . LEU A 1 86 ? -13.604 -4.321 4.239 1.00 92.62 86 LEU A O 1
ATOM 698 N N . ASP A 1 87 ? -12.507 -4.823 6.124 1.00 92.62 87 ASP A N 1
ATOM 699 C CA . ASP A 1 87 ? -13.281 -6.029 6.429 1.00 92.62 87 ASP A CA 1
ATOM 700 C C . ASP A 1 87 ? -13.376 -6.250 7.941 1.00 92.62 87 ASP A C 1
ATOM 702 O O . ASP A 1 87 ? -12.498 -5.845 8.706 1.00 92.62 87 ASP A O 1
ATOM 706 N N . LYS A 1 88 ? -14.448 -6.916 8.373 1.00 88.75 88 LYS A N 1
ATOM 707 C CA . LYS A 1 88 ? -14.665 -7.307 9.770 1.00 88.75 88 LYS A CA 1
ATOM 708 C C . LYS A 1 88 ? -15.241 -8.717 9.826 1.00 88.75 88 LYS A C 1
ATOM 710 O O . LYS A 1 88 ? -16.280 -8.986 9.222 1.00 88.75 88 LYS A O 1
ATOM 715 N N . LYS A 1 89 ? -14.595 -9.597 10.592 1.00 84.62 89 LYS A N 1
ATOM 716 C CA . LYS A 1 89 ? -15.043 -10.971 10.865 1.00 84.62 89 LYS A CA 1
ATOM 717 C C . LYS A 1 89 ? -14.826 -11.290 12.335 1.00 84.62 89 LYS A C 1
ATOM 719 O O . LYS A 1 89 ? -13.684 -11.387 12.747 1.00 84.62 89 LYS A O 1
ATOM 724 N N . GLU A 1 90 ? -15.901 -11.472 13.099 1.00 83.56 90 GLU A N 1
ATOM 725 C CA . GLU A 1 90 ? -15.854 -11.800 14.536 1.00 83.56 90 GLU A CA 1
ATOM 726 C C . GLU A 1 90 ? -14.860 -10.916 15.317 1.00 83.56 90 GLU A C 1
ATOM 728 O O . GLU A 1 90 ? -15.173 -9.765 15.625 1.00 83.56 90 GLU A O 1
ATOM 733 N N . ASN A 1 91 ? -13.664 -11.441 15.592 1.00 86.00 91 ASN A N 1
ATOM 734 C CA . ASN A 1 91 ? -12.581 -10.821 16.346 1.00 86.00 91 ASN A CA 1
ATOM 735 C C . ASN A 1 91 ? -11.438 -10.272 15.471 1.00 86.00 91 ASN A C 1
ATOM 737 O O . ASN A 1 91 ? -10.401 -9.894 15.999 1.00 86.00 91 ASN A O 1
ATOM 741 N N . LYS A 1 92 ? -11.594 -10.246 14.150 1.00 87.75 92 LYS A N 1
ATOM 742 C CA . LYS A 1 92 ? -10.576 -9.831 13.186 1.00 87.75 92 LYS A CA 1
ATOM 743 C C . LYS A 1 92 ? -11.045 -8.617 12.393 1.00 87.75 92 LYS A C 1
ATOM 745 O O . LYS A 1 92 ? -12.171 -8.588 11.882 1.00 87.75 92 LYS A O 1
ATOM 750 N N . LEU A 1 93 ? -10.170 -7.627 12.273 1.00 90.31 93 LEU A N 1
ATOM 751 C CA . LEU A 1 93 ? -10.363 -6.432 11.462 1.00 90.31 93 LEU A CA 1
ATOM 752 C C . LEU A 1 93 ? -9.272 -6.350 10.406 1.00 90.31 93 LEU A C 1
ATOM 754 O O . LEU A 1 93 ? -8.102 -6.566 10.701 1.00 90.31 93 LEU A O 1
ATOM 758 N N . ILE A 1 94 ? -9.654 -5.983 9.190 1.00 91.56 94 ILE A N 1
ATOM 759 C CA . ILE A 1 94 ? -8.708 -5.509 8.187 1.00 91.56 94 ILE A CA 1
ATOM 760 C C . ILE A 1 94 ? -8.937 -4.014 8.053 1.00 91.56 94 ILE A C 1
ATOM 762 O O . ILE A 1 94 ? -10.061 -3.586 7.781 1.00 91.56 94 ILE A O 1
ATOM 766 N N . VAL A 1 95 ? -7.900 -3.220 8.294 1.00 92.31 95 VAL A N 1
ATOM 767 C CA . VAL A 1 95 ? -8.010 -1.765 8.417 1.00 92.31 95 VAL A CA 1
ATOM 768 C C . VAL A 1 95 ? -6.927 -1.107 7.586 1.00 92.31 95 VAL A C 1
ATOM 770 O O . VAL A 1 95 ? -5.754 -1.449 7.708 1.00 92.31 95 VAL A O 1
ATOM 773 N N . HIS A 1 96 ? -7.317 -0.148 6.752 1.00 93.38 96 HIS A N 1
ATOM 774 C CA . HIS A 1 96 ? -6.366 0.786 6.168 1.00 93.38 96 HIS A CA 1
ATOM 775 C C . HIS A 1 96 ? -6.134 1.937 7.136 1.00 93.38 96 HIS A C 1
ATOM 777 O O . HIS A 1 96 ? -7.092 2.458 7.707 1.00 93.38 96 HIS A O 1
ATOM 783 N N . VAL A 1 97 ? -4.876 2.320 7.305 1.00 91.56 97 VAL A N 1
ATOM 784 C CA . VAL A 1 97 ? -4.442 3.423 8.153 1.00 91.56 97 VAL A CA 1
ATOM 785 C C . VAL A 1 97 ? -3.563 4.360 7.343 1.00 91.56 97 VAL A C 1
ATOM 787 O O . VAL A 1 97 ? -2.688 3.934 6.587 1.00 91.56 97 VAL A O 1
ATOM 790 N N . PHE A 1 98 ? -3.786 5.649 7.530 1.00 91.00 98 PHE A N 1
ATOM 791 C CA . PHE A 1 98 ? -2.955 6.730 7.043 1.00 91.00 98 PHE A CA 1
ATOM 792 C C . PHE A 1 98 ? -2.545 7.596 8.232 1.00 91.00 98 PHE A C 1
ATOM 794 O O . PHE A 1 98 ? -3.377 7.967 9.062 1.00 91.00 98 PHE A O 1
ATOM 801 N N . GLN A 1 99 ? -1.260 7.918 8.309 1.00 88.25 99 GLN A N 1
ATOM 802 C CA . GLN A 1 99 ? -0.718 8.748 9.368 1.00 88.25 99 GLN A CA 1
ATOM 803 C C . GLN A 1 99 ? 0.284 9.745 8.795 1.00 88.25 99 GLN A C 1
ATOM 805 O O . GLN A 1 99 ? 1.306 9.346 8.241 1.00 88.25 99 GLN A O 1
ATOM 810 N N . ASP A 1 100 ? 0.014 11.028 8.999 1.00 87.38 100 ASP A N 1
ATOM 811 C CA . ASP A 1 100 ? 0.946 12.132 8.793 1.00 87.38 100 ASP A CA 1
ATOM 812 C C . ASP A 1 100 ? 1.454 12.615 10.165 1.00 87.38 100 ASP A C 1
ATOM 814 O O . ASP A 1 100 ? 0.750 13.347 10.866 1.00 87.38 100 ASP A O 1
ATOM 818 N N . PRO A 1 101 ? 2.600 12.107 10.648 1.00 80.12 101 PRO A N 1
ATOM 819 C CA . PRO A 1 101 ? 3.150 12.469 11.950 1.00 80.12 101 PRO A CA 1
ATOM 820 C C . PRO A 1 101 ? 3.858 13.833 11.934 1.00 80.12 101 PRO A C 1
ATOM 822 O O . PRO A 1 101 ? 4.557 14.182 10.983 1.00 80.12 101 PRO A O 1
ATOM 825 N N . LYS A 1 102 ? 3.807 14.560 13.058 1.00 78.38 102 LYS A N 1
ATOM 826 C CA . LYS A 1 102 ? 4.525 15.838 13.192 1.00 78.38 102 LYS A CA 1
ATOM 827 C C . LYS A 1 102 ? 6.034 15.632 13.102 1.00 78.38 102 LYS A C 1
ATOM 829 O O . LYS A 1 102 ? 6.645 15.037 13.987 1.00 78.38 102 LYS A O 1
ATOM 834 N N . GLY A 1 103 ? 6.646 16.176 12.053 1.00 69.44 103 GLY A N 1
ATOM 835 C CA . GLY A 1 103 ? 8.102 16.212 11.891 1.00 69.44 103 GLY A CA 1
ATOM 836 C C . GLY A 1 103 ? 8.750 14.913 11.400 1.00 69.44 103 GLY A C 1
ATOM 837 O O . GLY A 1 103 ? 9.978 14.846 11.374 1.00 69.44 103 GLY A O 1
ATOM 838 N N . THR A 1 104 ? 7.972 13.906 10.988 1.00 70.81 104 THR A N 1
ATOM 839 C CA . THR A 1 104 ? 8.500 12.670 10.376 1.00 70.81 104 THR A CA 1
ATOM 840 C C . THR A 1 104 ? 7.756 12.316 9.083 1.00 70.81 104 THR A C 1
ATOM 842 O O . THR A 1 104 ? 7.038 13.143 8.526 1.00 70.81 104 THR A O 1
ATOM 845 N N . THR A 1 105 ? 8.021 11.140 8.511 1.00 76.44 105 THR A N 1
ATOM 846 C CA . THR A 1 105 ? 7.487 10.746 7.203 1.00 76.44 105 THR A CA 1
ATOM 847 C C . THR A 1 105 ? 6.048 10.247 7.318 1.00 76.44 105 THR A C 1
ATOM 849 O O . THR A 1 105 ? 5.732 9.468 8.213 1.00 76.44 105 THR A O 1
ATOM 852 N N . VAL A 1 106 ? 5.200 10.641 6.364 1.00 83.38 106 VAL A N 1
ATOM 853 C CA . VAL A 1 106 ? 3.856 10.077 6.168 1.00 83.38 106 VAL A CA 1
ATOM 854 C C . VAL A 1 106 ? 3.939 8.567 5.976 1.00 83.38 106 VAL A C 1
ATOM 856 O O . VAL A 1 106 ? 4.767 8.090 5.199 1.00 83.38 106 VAL A O 1
ATOM 859 N N . ASN A 1 107 ? 3.045 7.828 6.620 1.00 85.25 107 ASN A N 1
ATOM 860 C CA . ASN A 1 107 ? 2.936 6.387 6.477 1.00 85.25 107 ASN A CA 1
ATOM 861 C C . ASN A 1 107 ? 1.528 5.965 6.073 1.00 85.25 107 ASN A C 1
ATOM 863 O O . ASN A 1 107 ? 0.536 6.584 6.468 1.00 85.25 107 ASN A O 1
ATOM 867 N N . SER A 1 108 ? 1.441 4.862 5.333 1.00 90.44 108 SER A N 1
ATOM 868 C CA . SER A 1 108 ? 0.158 4.248 5.026 1.00 90.44 108 SER A CA 1
ATOM 869 C C . SER A 1 108 ? 0.246 2.731 4.944 1.00 90.44 108 SER A C 1
ATOM 871 O O . SER A 1 108 ? 1.121 2.186 4.270 1.00 90.44 108 SER A O 1
ATOM 873 N N . TYR A 1 109 ? -0.682 2.062 5.630 1.00 90.69 109 TYR A N 1
ATOM 874 C CA . TYR A 1 109 ? -0.673 0.619 5.846 1.00 90.69 109 TYR A CA 1
ATOM 875 C C . TYR A 1 109 ? -2.060 0.004 5.707 1.00 90.69 109 TYR A C 1
ATOM 877 O O . TYR A 1 109 ? -3.071 0.632 6.003 1.00 90.69 109 TYR A O 1
ATOM 885 N N . ILE A 1 110 ? -2.092 -1.268 5.329 1.00 93.00 110 ILE A N 1
ATOM 886 C CA . ILE A 1 110 ? -3.229 -2.164 5.495 1.00 93.00 110 ILE A CA 1
ATOM 887 C C . ILE A 1 110 ? -2.829 -3.198 6.547 1.00 93.00 110 ILE A C 1
ATOM 889 O O . ILE A 1 110 ? -1.969 -4.049 6.305 1.00 93.00 110 ILE A O 1
ATOM 893 N N . PHE A 1 111 ? -3.473 -3.132 7.706 1.00 91.00 111 PHE A N 1
ATOM 894 C CA . PHE A 1 111 ? -3.256 -4.068 8.797 1.00 91.00 111 PHE A CA 1
ATOM 895 C C . PHE A 1 111 ? -4.354 -5.100 8.892 1.00 91.00 111 PHE A C 1
ATOM 897 O O . PHE A 1 111 ? -5.523 -4.849 8.604 1.00 91.00 111 PHE A O 1
ATOM 904 N N . GLU A 1 112 ? -3.942 -6.244 9.398 1.00 90.06 112 GLU A N 1
ATOM 905 C CA . GLU A 1 112 ? -4.783 -7.284 9.937 1.00 90.06 112 GLU A CA 1
ATOM 906 C C . GLU A 1 112 ? -4.646 -7.233 11.460 1.00 90.06 112 GLU A C 1
ATOM 908 O O . GLU A 1 112 ? -3.548 -7.352 12.005 1.00 90.06 112 GLU A O 1
ATOM 913 N N . LEU A 1 113 ? -5.758 -6.987 12.144 1.00 89.12 113 LEU A N 1
ATOM 914 C CA . LEU A 1 113 ? -5.804 -6.774 13.583 1.00 89.12 113 LEU A CA 1
ATOM 915 C C . LEU A 1 113 ? -6.709 -7.814 14.232 1.00 89.12 113 LEU A C 1
ATOM 917 O O . LEU A 1 113 ? -7.795 -8.106 13.726 1.00 89.12 113 LEU A O 1
ATOM 921 N N . LEU A 1 114 ? -6.296 -8.312 15.389 1.00 89.19 114 LEU A N 1
ATOM 922 C CA . LEU A 1 114 ? -7.095 -9.170 16.251 1.00 89.19 114 LEU A CA 1
ATOM 923 C C . LEU A 1 114 ? -7.557 -8.389 17.479 1.00 89.19 114 LEU A C 1
ATOM 925 O O . LEU A 1 114 ? -6.775 -7.727 18.155 1.00 89.19 114 LEU A O 1
ATOM 929 N N . ILE A 1 115 ? -8.844 -8.497 17.784 1.00 85.75 115 ILE A N 1
ATOM 930 C CA . ILE A 1 115 ? -9.452 -7.992 19.008 1.00 85.75 115 ILE A CA 1
ATOM 931 C C . ILE A 1 115 ? -9.604 -9.176 19.947 1.00 85.75 115 ILE A C 1
ATOM 933 O O . ILE A 1 115 ? -10.408 -10.077 19.708 1.00 85.75 115 ILE A O 1
ATOM 937 N N . TYR A 1 116 ? -8.830 -9.191 21.022 1.00 83.94 116 TYR A N 1
ATOM 938 C CA . TYR A 1 116 ? -8.899 -10.262 22.004 1.00 83.94 116 TYR A CA 1
ATOM 939 C C . TYR A 1 116 ? -8.950 -9.683 23.410 1.00 83.94 116 TYR A C 1
ATOM 941 O O . TYR A 1 116 ? -8.026 -8.996 23.846 1.00 83.94 116 TYR A O 1
ATOM 949 N N . ASN A 1 117 ? -10.037 -9.983 24.125 1.00 83.25 117 ASN A N 1
ATOM 950 C CA . ASN A 1 117 ? -10.385 -9.325 25.384 1.00 83.25 117 ASN A CA 1
ATOM 951 C C . ASN A 1 117 ? -10.352 -7.797 25.202 1.00 83.25 117 ASN A C 1
ATOM 953 O O . ASN A 1 117 ? -11.011 -7.271 24.312 1.00 83.25 117 ASN A O 1
ATOM 957 N N . ASP A 1 118 ? -9.545 -7.110 26.004 1.00 83.62 118 ASP A N 1
ATOM 958 C CA . ASP A 1 118 ? -9.387 -5.659 25.985 1.00 83.62 118 ASP A CA 1
ATOM 959 C C . ASP A 1 118 ? -8.181 -5.193 25.153 1.00 83.62 118 ASP A C 1
ATOM 961 O O . ASP A 1 118 ? -7.659 -4.105 25.378 1.00 83.62 118 ASP A O 1
ATOM 965 N N . HIS A 1 119 ? -7.681 -6.020 24.230 1.00 84.00 119 HIS A N 1
ATOM 966 C CA . HIS A 1 119 ? -6.500 -5.699 23.428 1.00 84.00 119 HIS A CA 1
ATOM 967 C C . HIS A 1 119 ? -6.821 -5.618 21.940 1.00 84.00 119 HIS A C 1
ATOM 969 O O . HIS A 1 119 ? -7.531 -6.467 21.394 1.00 84.00 119 HIS A O 1
ATOM 975 N N . LEU A 1 120 ? -6.217 -4.625 21.288 1.00 86.69 120 LEU A N 1
ATOM 976 C CA . LEU A 1 120 ? -6.048 -4.577 19.842 1.00 86.69 120 LEU A CA 1
ATOM 977 C C . LEU A 1 120 ? -4.631 -5.058 19.518 1.00 86.69 120 LEU A C 1
ATOM 979 O O . LEU A 1 120 ? -3.658 -4.459 19.974 1.00 86.69 120 LEU A O 1
ATOM 983 N N . ILE A 1 121 ? -4.523 -6.152 18.772 1.00 86.50 121 ILE A N 1
ATOM 984 C CA . ILE A 1 121 ? -3.267 -6.838 18.462 1.00 86.50 121 ILE A CA 1
ATOM 985 C C . ILE A 1 121 ? -3.023 -6.740 16.959 1.00 86.50 121 ILE A C 1
ATOM 987 O O . ILE A 1 121 ? -3.920 -7.042 16.175 1.00 86.50 121 ILE A O 1
ATOM 991 N N . LEU A 1 122 ? -1.823 -6.335 16.558 1.00 86.56 122 LEU A N 1
ATOM 992 C CA . LEU A 1 122 ? -1.365 -6.415 15.178 1.00 86.56 122 LEU A CA 1
ATOM 993 C C . LEU A 1 122 ? -1.022 -7.871 14.854 1.00 86.56 122 LEU A C 1
ATOM 995 O O . LEU A 1 122 ? -0.039 -8.405 15.354 1.00 86.56 122 LEU A O 1
ATOM 999 N N . ASP A 1 123 ? -1.847 -8.508 14.030 1.00 87.06 123 ASP A N 1
ATOM 1000 C CA . ASP A 1 123 ? -1.662 -9.905 13.627 1.00 87.06 123 ASP A CA 1
ATOM 1001 C C . ASP A 1 123 ? -0.745 -10.003 12.406 1.00 87.06 123 ASP A C 1
ATOM 1003 O O . ASP A 1 123 ? 0.172 -10.821 12.358 1.00 87.06 123 ASP A O 1
ATOM 1007 N N . ASN A 1 124 ? -0.967 -9.130 11.419 1.00 86.44 124 ASN A N 1
ATOM 1008 C CA . ASN A 1 124 ? -0.196 -9.120 10.184 1.00 86.44 124 ASN A CA 1
ATOM 1009 C C . ASN A 1 124 ? -0.222 -7.743 9.492 1.00 86.44 124 ASN A C 1
ATOM 1011 O O . ASN A 1 124 ? -1.188 -6.983 9.592 1.00 86.44 124 ASN A O 1
ATOM 1015 N N . ILE A 1 125 ? 0.837 -7.438 8.738 1.00 87.62 125 ILE A N 1
ATOM 1016 C CA . ILE A 1 125 ? 0.901 -6.287 7.829 1.00 87.62 125 ILE A CA 1
ATOM 1017 C C . ILE A 1 125 ? 0.669 -6.815 6.411 1.00 87.62 125 ILE A C 1
ATOM 1019 O O . ILE A 1 125 ? 1.524 -7.494 5.845 1.00 87.62 125 ILE A O 1
ATOM 1023 N N . ILE A 1 126 ? -0.495 -6.522 5.824 1.00 90.94 126 ILE A N 1
ATOM 1024 C CA . ILE A 1 126 ? -0.830 -6.972 4.461 1.00 90.94 126 ILE A CA 1
ATOM 1025 C C . ILE A 1 126 ? 0.022 -6.206 3.438 1.00 90.94 126 ILE A C 1
ATOM 1027 O O . ILE A 1 126 ? 0.616 -6.801 2.528 1.00 90.94 126 ILE A O 1
ATOM 1031 N N . GLU A 1 127 ? 0.097 -4.888 3.614 1.00 90.19 127 GLU A N 1
ATOM 1032 C CA . GLU A 1 127 ? 1.002 -3.987 2.906 1.00 90.19 127 GLU A CA 1
ATOM 1033 C C . GLU A 1 127 ? 1.204 -2.715 3.725 1.00 90.19 127 GLU A C 1
ATOM 1035 O O . GLU A 1 127 ? 0.320 -2.315 4.481 1.00 90.19 127 GLU A O 1
ATOM 1040 N N . GLY A 1 128 ? 2.335 -2.050 3.537 1.00 86.94 128 GLY A N 1
ATOM 1041 C CA . GLY A 1 128 ? 2.476 -0.659 3.926 1.00 86.94 128 GLY A CA 1
ATOM 1042 C C . GLY A 1 128 ? 3.905 -0.254 4.211 1.00 86.94 128 GLY A C 1
ATOM 1043 O O . GLY A 1 128 ? 4.817 -1.080 4.270 1.00 86.94 128 GLY A O 1
ATOM 1044 N N . GLY A 1 129 ? 4.081 1.045 4.393 1.00 81.94 129 GLY A N 1
ATOM 1045 C CA . GLY A 1 129 ? 5.370 1.644 4.684 1.00 81.94 129 GLY A CA 1
ATOM 1046 C C . GLY A 1 129 ? 5.286 3.160 4.709 1.00 81.94 129 GLY A C 1
ATOM 1047 O O . GLY A 1 129 ? 4.204 3.745 4.849 1.00 81.94 129 GLY A O 1
ATOM 1048 N N . ASP A 1 130 ? 6.442 3.791 4.556 1.00 79.31 130 ASP A N 1
ATOM 1049 C CA . ASP A 1 130 ? 6.550 5.238 4.469 1.00 79.31 130 ASP A CA 1
ATOM 1050 C C . ASP A 1 130 ? 6.230 5.746 3.052 1.00 79.31 130 ASP A C 1
ATOM 1052 O O . ASP A 1 130 ? 6.153 4.985 2.082 1.00 79.31 130 ASP A O 1
ATOM 1056 N N . ARG A 1 131 ? 6.027 7.060 2.912 1.00 74.62 131 ARG A N 1
ATOM 1057 C CA . ARG A 1 131 ? 5.668 7.703 1.636 1.00 74.62 131 ARG A CA 1
ATOM 1058 C C . ARG A 1 131 ? 6.606 7.366 0.477 1.00 74.62 131 ARG A C 1
ATOM 1060 O O . ARG A 1 131 ? 6.186 7.513 -0.662 1.00 74.62 131 ARG A O 1
ATOM 1067 N N . CYS A 1 132 ? 7.861 7.016 0.763 1.00 72.12 132 CYS A N 1
ATOM 1068 C CA . CYS A 1 132 ? 8.885 6.718 -0.228 1.00 72.12 132 CYS A CA 1
ATOM 1069 C C . CYS A 1 132 ? 8.888 5.227 -0.594 1.00 72.12 132 CYS A C 1
ATOM 1071 O O . CYS A 1 132 ? 9.224 4.875 -1.722 1.00 72.12 132 CYS A O 1
ATOM 1073 N N . GLN A 1 133 ? 8.501 4.348 0.331 1.00 74.50 133 GLN A N 1
ATOM 1074 C CA . GLN A 1 133 ? 8.584 2.905 0.161 1.00 74.50 133 GLN A CA 1
ATOM 1075 C C . GLN A 1 133 ? 7.339 2.198 0.696 1.00 74.50 133 GLN A C 1
ATOM 1077 O O . GLN A 1 133 ? 7.089 2.166 1.897 1.00 74.50 133 GLN A O 1
ATOM 1082 N N . SER A 1 134 ? 6.604 1.546 -0.208 1.00 80.56 134 SER A N 1
ATOM 1083 C CA . SER A 1 134 ? 5.481 0.652 0.103 1.00 80.56 134 SER A CA 1
ATOM 1084 C C . SER A 1 134 ? 4.258 1.299 0.764 1.00 80.56 134 SER A C 1
ATOM 1086 O O . SER A 1 134 ? 3.306 0.580 1.060 1.00 80.56 134 SER A O 1
ATOM 1088 N N . SER A 1 135 ? 4.216 2.624 0.948 1.00 86.75 135 SER A N 1
ATOM 1089 C CA . SER A 1 135 ? 2.986 3.304 1.373 1.00 86.75 135 SER A CA 1
ATOM 1090 C C . SER A 1 135 ? 1.834 3.000 0.411 1.00 86.75 135 SER A C 1
ATOM 1092 O O . SER A 1 135 ? 1.994 3.019 -0.815 1.00 86.75 135 SER A O 1
ATOM 1094 N N . VAL A 1 136 ? 0.678 2.673 0.984 1.00 91.50 136 VAL A N 1
ATOM 1095 C CA . VAL A 1 136 ? -0.548 2.352 0.249 1.00 91.50 136 VAL A CA 1
ATOM 1096 C C . VAL A 1 136 ? -1.221 3.636 -0.244 1.00 91.50 136 VAL A C 1
ATOM 1098 O O . VAL A 1 136 ? -1.415 4.584 0.515 1.00 91.50 136 VAL A O 1
ATOM 1101 N N . VAL A 1 137 ? -1.618 3.664 -1.516 1.00 90.69 137 VAL A N 1
ATOM 1102 C CA . VAL A 1 137 ? -2.306 4.809 -2.127 1.00 90.69 137 VAL A CA 1
ATOM 1103 C C . VAL A 1 137 ? -3.776 4.789 -1.719 1.00 90.69 137 VAL A C 1
ATOM 1105 O O . VAL A 1 137 ? -4.549 3.960 -2.192 1.00 90.69 137 VAL A O 1
ATOM 1108 N N . MET A 1 138 ? -4.161 5.709 -0.835 1.00 89.25 138 MET A N 1
ATOM 1109 C CA . MET A 1 138 ? -5.492 5.747 -0.216 1.00 89.25 138 MET A CA 1
ATOM 1110 C C . MET A 1 138 ? -6.647 5.781 -1.234 1.00 89.25 138 MET A C 1
ATOM 1112 O O . MET A 1 138 ? -7.639 5.076 -1.060 1.00 89.25 138 MET A O 1
ATOM 1116 N N . ASP A 1 139 ? -6.502 6.559 -2.309 1.00 88.06 139 ASP A N 1
ATOM 1117 C CA . ASP A 1 139 ? -7.552 6.755 -3.321 1.00 88.06 139 ASP A CA 1
ATOM 1118 C C . ASP A 1 139 ? -7.693 5.580 -4.306 1.00 88.06 139 ASP A C 1
ATOM 1120 O O . ASP A 1 139 ? -8.648 5.540 -5.077 1.00 88.06 139 ASP A O 1
ATOM 1124 N N . GLU A 1 140 ? -6.776 4.610 -4.272 1.00 90.88 140 GLU A N 1
ATOM 1125 C CA . GLU A 1 140 ? -6.795 3.424 -5.143 1.00 90.88 140 GLU A CA 1
ATOM 1126 C C . GLU A 1 140 ? -7.272 2.161 -4.406 1.00 90.88 140 GLU A C 1
ATOM 1128 O O . GLU A 1 140 ? -7.151 1.048 -4.914 1.00 90.88 140 GLU A O 1
ATOM 1133 N N . ILE A 1 141 ? -7.817 2.320 -3.195 1.00 93.19 141 ILE A N 1
ATOM 1134 C CA . ILE A 1 141 ? -8.367 1.218 -2.405 1.00 93.19 141 ILE A CA 1
ATOM 1135 C C . ILE A 1 141 ? -9.806 0.927 -2.827 1.00 93.19 141 ILE A C 1
ATOM 1137 O O . ILE A 1 141 ? -10.733 1.689 -2.539 1.00 93.19 141 ILE A O 1
ATOM 1141 N N . GLU A 1 142 ? -10.012 -0.250 -3.411 1.00 94.56 142 GLU A N 1
ATOM 1142 C CA . GLU A 1 142 ? -11.324 -0.745 -3.819 1.00 94.56 142 GLU A CA 1
ATOM 1143 C C . GLU A 1 142 ? -11.618 -2.116 -3.210 1.00 94.56 142 GLU A C 1
ATOM 1145 O O . GLU A 1 142 ? -10.746 -2.975 -3.094 1.00 94.56 142 GLU A O 1
ATOM 1150 N N . ILE A 1 143 ? -12.876 -2.348 -2.831 1.00 93.81 143 ILE A N 1
ATOM 1151 C CA . ILE A 1 143 ? -13.320 -3.639 -2.301 1.00 93.81 143 ILE A CA 1
ATOM 1152 C C . ILE A 1 143 ? -14.498 -4.127 -3.120 1.00 93.81 143 ILE A C 1
ATOM 1154 O O . ILE A 1 143 ? -15.537 -3.469 -3.195 1.00 93.81 143 ILE A O 1
ATOM 1158 N N . LYS A 1 144 ? -14.356 -5.325 -3.681 1.00 94.12 144 LYS A N 1
ATOM 1159 C CA . LYS A 1 144 ? -15.417 -6.000 -4.419 1.00 94.12 144 LYS A CA 1
ATOM 1160 C C . LYS A 1 144 ? -15.385 -7.489 -4.118 1.00 94.12 144 LYS A C 1
ATOM 1162 O O . LYS A 1 144 ? -14.326 -8.098 -4.158 1.00 94.12 144 LYS A O 1
ATOM 1167 N N . ASP A 1 145 ? -16.541 -8.069 -3.798 1.00 92.19 145 ASP A N 1
ATOM 1168 C CA . ASP A 1 145 ? -16.700 -9.517 -3.593 1.00 92.19 145 ASP A CA 1
ATOM 1169 C C . ASP A 1 145 ? -15.645 -10.129 -2.641 1.00 92.19 145 ASP A C 1
ATOM 1171 O O . ASP A 1 145 ? -15.064 -11.171 -2.922 1.00 92.19 145 ASP A O 1
ATOM 1175 N N . LYS A 1 146 ? -15.377 -9.457 -1.507 1.00 92.25 146 LYS A N 1
ATOM 1176 C CA . LYS A 1 146 ? -14.357 -9.845 -0.502 1.00 92.25 146 LYS A CA 1
ATOM 1177 C C . LYS A 1 146 ? -12.907 -9.877 -1.019 1.00 92.25 146 LYS A C 1
ATOM 1179 O O . LYS A 1 146 ? -12.034 -10.462 -0.375 1.00 92.25 146 LYS A O 1
ATOM 1184 N N . VAL A 1 147 ? -12.642 -9.201 -2.132 1.00 95.31 147 VAL A N 1
ATOM 1185 C CA . VAL A 1 147 ? -11.304 -8.941 -2.659 1.00 95.31 147 VAL A CA 1
ATOM 1186 C C . VAL A 1 147 ? -11.000 -7.453 -2.532 1.00 95.31 147 VAL A C 1
ATOM 1188 O O . VAL A 1 147 ? -11.764 -6.605 -2.994 1.00 95.31 147 VAL A O 1
ATOM 1191 N N . LEU A 1 148 ? -9.880 -7.154 -1.884 1.00 96.44 148 LEU A N 1
ATOM 1192 C CA . LEU A 1 148 ? -9.282 -5.831 -1.788 1.00 96.44 148 LEU A CA 1
ATOM 1193 C C . LEU A 1 148 ? -8.343 -5.629 -2.974 1.00 96.44 148 LEU A C 1
ATOM 1195 O O . LEU A 1 148 ? -7.428 -6.425 -3.150 1.00 96.44 148 LEU A O 1
ATOM 1199 N N . SER A 1 149 ? -8.552 -4.576 -3.753 1.00 97.31 149 SER A N 1
ATOM 1200 C CA . SER A 1 149 ? -7.616 -4.099 -4.774 1.00 97.31 149 SER A CA 1
ATOM 1201 C C . SER A 1 149 ? -6.981 -2.811 -4.270 1.00 97.31 149 SER A C 1
ATOM 1203 O O . SER A 1 149 ? -7.681 -1.968 -3.708 1.00 97.31 149 SER A O 1
ATOM 1205 N N . TYR A 1 150 ? -5.665 -2.691 -4.396 1.00 96.75 150 TYR A N 1
ATOM 1206 C CA . TYR A 1 150 ? -4.930 -1.532 -3.899 1.00 96.75 150 TYR A CA 1
ATOM 1207 C C . TYR A 1 150 ? -3.586 -1.376 -4.605 1.00 96.75 150 TYR A C 1
ATOM 1209 O O . TYR A 1 150 ? -3.039 -2.333 -5.165 1.00 96.75 150 TYR A O 1
ATOM 1217 N N . SER A 1 151 ? -3.024 -0.178 -4.480 1.00 95.25 151 SER A N 1
ATOM 1218 C CA . SER A 1 151 ? -1.688 0.148 -4.964 1.00 95.25 151 SER A CA 1
ATOM 1219 C C . SER A 1 151 ? -0.754 0.540 -3.838 1.00 95.25 151 SER A C 1
ATOM 1221 O O . SER A 1 151 ? -1.169 1.164 -2.861 1.00 95.25 151 SER A O 1
ATOM 1223 N N . SER A 1 152 ? 0.528 0.227 -4.000 1.00 92.88 152 SER A N 1
ATOM 1224 C CA . SER A 1 152 ? 1.596 0.717 -3.133 1.00 92.88 152 SER A CA 1
ATOM 1225 C C . SER A 1 152 ? 2.679 1.421 -3.938 1.00 92.88 152 SER A C 1
ATOM 1227 O O . SER A 1 152 ? 3.042 0.972 -5.027 1.00 92.88 152 SER A O 1
ATOM 1229 N N . TYR A 1 153 ? 3.260 2.478 -3.384 1.00 89.75 153 TYR A N 1
ATOM 1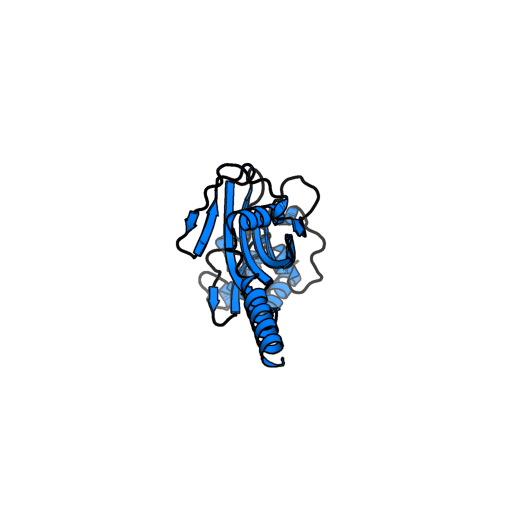230 C CA . TYR A 1 153 ? 4.413 3.137 -3.987 1.00 89.75 153 TYR A CA 1
ATOM 1231 C C . TYR A 1 153 ? 5.625 2.203 -4.091 1.00 89.75 153 TYR A C 1
ATOM 1233 O O . TYR A 1 153 ? 5.862 1.362 -3.219 1.00 89.75 153 TYR A O 1
ATOM 1241 N N . ILE A 1 154 ? 6.424 2.380 -5.146 1.00 87.94 154 ILE A N 1
ATOM 1242 C CA . ILE A 1 154 ? 7.675 1.639 -5.341 1.00 87.94 154 ILE A CA 1
ATOM 1243 C C . ILE A 1 154 ? 8.868 2.568 -5.571 1.00 87.94 154 ILE A C 1
ATOM 1245 O O . ILE A 1 154 ? 8.783 3.565 -6.293 1.00 87.94 154 ILE A O 1
ATOM 1249 N N . THR A 1 155 ? 10.011 2.191 -5.003 1.00 86.50 155 THR A N 1
ATOM 1250 C CA . THR A 1 155 ? 11.306 2.830 -5.258 1.00 86.50 155 THR A CA 1
ATOM 1251 C C . THR A 1 155 ? 12.007 2.202 -6.470 1.00 86.50 155 THR A C 1
ATOM 1253 O O . THR A 1 155 ? 11.709 1.059 -6.849 1.00 86.50 155 THR A O 1
ATOM 1256 N N . PRO A 1 156 ? 13.004 2.893 -7.056 1.00 86.12 156 PRO A N 1
ATOM 1257 C CA . PRO A 1 156 ? 13.926 2.305 -8.029 1.00 86.12 156 PRO A CA 1
ATOM 1258 C C . PRO A 1 156 ? 14.535 0.985 -7.566 1.00 86.12 156 PRO A C 1
ATOM 1260 O O . PRO A 1 156 ? 14.613 0.021 -8.329 1.00 86.12 156 PRO A O 1
ATOM 1263 N N . TYR A 1 157 ? 14.952 0.929 -6.303 1.00 83.06 157 TYR A N 1
ATOM 1264 C CA . TYR A 1 157 ? 15.558 -0.261 -5.742 1.00 83.06 157 TYR A CA 1
ATOM 1265 C C . TYR A 1 157 ? 14.557 -1.416 -5.683 1.00 83.06 157 TYR A C 1
ATOM 1267 O O . TYR A 1 157 ? 14.851 -2.486 -6.220 1.00 83.06 157 TYR A O 1
ATOM 1275 N N . LYS A 1 158 ? 13.353 -1.184 -5.137 1.00 85.25 158 LYS A N 1
ATOM 1276 C CA . LYS A 1 158 ? 12.301 -2.206 -5.047 1.00 85.25 158 LYS A CA 1
ATOM 1277 C C . LYS A 1 158 ? 11.942 -2.769 -6.420 1.00 85.25 158 LYS A C 1
ATOM 1279 O O . LYS A 1 158 ? 11.814 -3.983 -6.570 1.00 85.25 158 LYS A O 1
ATOM 1284 N N . LEU A 1 159 ? 11.846 -1.908 -7.437 1.00 88.69 159 LEU A N 1
ATOM 1285 C CA . LEU A 1 159 ? 11.647 -2.329 -8.826 1.00 88.69 159 LEU A CA 1
ATOM 1286 C C . LEU A 1 159 ? 12.750 -3.301 -9.280 1.00 88.69 159 LEU A C 1
ATOM 1288 O O . LEU A 1 159 ? 12.468 -4.348 -9.856 1.00 88.69 159 LEU A O 1
ATOM 1292 N N . MET A 1 160 ? 14.015 -2.978 -9.012 1.00 87.50 160 MET A N 1
ATOM 1293 C CA . MET A 1 160 ? 15.170 -3.755 -9.474 1.00 87.50 160 MET A CA 1
ATOM 1294 C C . MET A 1 160 ? 15.426 -5.047 -8.681 1.00 87.50 160 MET A C 1
ATOM 1296 O O . MET A 1 160 ? 16.061 -5.984 -9.200 1.00 87.50 160 MET A O 1
ATOM 1300 N N . SER A 1 161 ? 14.934 -5.111 -7.445 1.00 85.12 161 SER A N 1
ATOM 1301 C CA . SER A 1 161 ? 15.038 -6.256 -6.538 1.00 85.12 161 SER A CA 1
ATOM 1302 C C . SER A 1 161 ? 13.773 -7.120 -6.487 1.00 85.12 161 SER A C 1
ATOM 1304 O O . SER A 1 161 ? 13.758 -8.095 -5.746 1.00 85.12 161 SER A O 1
ATOM 1306 N N . TRP A 1 162 ? 12.758 -6.856 -7.323 1.00 88.00 162 TRP A N 1
ATOM 1307 C CA . TRP A 1 162 ? 11.434 -7.499 -7.249 1.00 88.00 162 TRP A CA 1
ATOM 1308 C C . TRP A 1 162 ? 11.434 -9.034 -7.146 1.00 88.00 162 TRP A C 1
ATOM 1310 O O . TRP A 1 162 ? 10.644 -9.612 -6.409 1.00 88.00 162 TRP A O 1
ATOM 1320 N N . PHE A 1 163 ? 12.328 -9.696 -7.890 1.00 85.50 163 PHE A N 1
ATOM 1321 C CA . PHE A 1 163 ? 12.502 -11.159 -7.886 1.00 85.50 163 PHE A CA 1
ATOM 1322 C C . PHE A 1 163 ? 13.809 -11.611 -7.203 1.00 85.50 163 PHE A C 1
ATOM 1324 O O . PHE A 1 163 ? 14.280 -12.723 -7.441 1.00 85.50 163 PHE A O 1
ATOM 1331 N N . GLY A 1 164 ? 14.459 -10.716 -6.457 1.00 72.44 164 GLY A N 1
ATOM 1332 C CA . GLY A 1 164 ? 15.673 -10.981 -5.686 1.00 72.44 164 GLY A CA 1
ATOM 1333 C C . GLY A 1 164 ? 15.377 -11.548 -4.296 1.00 72.44 164 GLY A C 1
ATOM 1334 O O . GLY A 1 164 ? 14.232 -11.842 -3.968 1.00 72.44 164 GLY A O 1
ATOM 1335 N N . GLN A 1 165 ? 16.426 -11.724 -3.486 1.00 56.06 165 GLN A N 1
ATOM 1336 C CA . GLN A 1 165 ? 16.262 -12.036 -2.061 1.00 56.06 165 GLN A CA 1
ATOM 1337 C C . GLN A 1 165 ? 15.561 -10.889 -1.322 1.00 56.06 165 GLN A C 1
ATOM 1339 O O . GLN A 1 165 ? 15.591 -9.748 -1.787 1.00 56.06 165 GLN A O 1
ATOM 1344 N N . GLU A 1 166 ? 14.938 -11.225 -0.189 1.00 50.94 166 GLU A N 1
ATOM 1345 C CA . GLU A 1 166 ? 14.268 -10.270 0.694 1.00 50.94 166 GLU A CA 1
ATOM 1346 C C . GLU A 1 166 ? 15.170 -9.085 1.037 1.00 50.94 166 GLU A C 1
ATOM 1348 O O . GLU A 1 166 ? 16.376 -9.217 1.259 1.00 50.94 166 GLU A O 1
ATOM 1353 N N . ASP A 1 167 ? 14.540 -7.918 1.053 1.00 48.88 167 ASP A N 1
ATOM 1354 C CA . ASP A 1 167 ? 15.173 -6.643 1.319 1.00 48.88 167 ASP A CA 1
ATOM 1355 C C . ASP A 1 167 ? 15.459 -6.512 2.817 1.00 48.88 167 ASP A C 1
ATOM 1357 O O . ASP A 1 167 ? 14.641 -6.009 3.581 1.00 48.88 167 ASP A O 1
ATOM 1361 N N . LEU A 1 168 ? 16.592 -7.059 3.258 1.00 46.31 168 LEU A N 1
ATOM 1362 C CA . LEU A 1 168 ? 17.033 -6.963 4.654 1.00 46.31 168 LEU A CA 1
ATOM 1363 C C . LEU A 1 168 ? 17.769 -5.647 4.951 1.00 46.31 168 LEU A C 1
ATOM 1365 O O . LEU A 1 168 ? 17.972 -5.320 6.117 1.00 46.31 168 LEU A O 1
ATOM 1369 N N . ASP A 1 169 ? 18.150 -4.891 3.917 1.00 42.00 169 ASP A N 1
ATOM 1370 C CA . ASP A 1 169 ? 18.941 -3.669 4.034 1.00 42.00 169 ASP A CA 1
ATOM 1371 C C . ASP A 1 169 ? 18.136 -2.468 3.524 1.00 42.00 169 ASP A C 1
ATOM 1373 O O . ASP A 1 169 ? 18.287 -2.049 2.378 1.00 42.00 169 ASP A O 1
ATOM 1377 N N . TYR A 1 170 ? 17.343 -1.857 4.408 1.00 48.03 170 TYR A N 1
ATOM 1378 C CA . TYR A 1 170 ? 16.889 -0.475 4.234 1.00 48.03 170 TYR A CA 1
ATOM 1379 C C . TYR A 1 170 ? 18.122 0.432 4.098 1.00 48.03 170 TYR A C 1
ATOM 1381 O O . TYR A 1 170 ? 18.722 0.857 5.091 1.00 48.03 170 TYR A O 1
ATOM 1389 N N . LYS A 1 171 ? 18.556 0.723 2.870 1.00 46.91 171 LYS A N 1
ATOM 1390 C CA . LYS A 1 171 ? 19.638 1.682 2.645 1.00 46.91 171 LYS A CA 1
ATOM 1391 C C . LYS A 1 171 ? 19.026 3.068 2.628 1.00 46.91 171 LYS A C 1
ATOM 1393 O O . LYS A 1 171 ? 18.176 3.369 1.808 1.00 46.91 171 LYS A O 1
ATOM 1398 N N . PHE A 1 172 ? 19.528 3.954 3.482 1.00 43.97 172 PHE A N 1
ATOM 1399 C CA . PHE A 1 172 ? 19.125 5.366 3.538 1.00 43.97 172 PHE A CA 1
ATOM 1400 C C . PHE A 1 172 ? 19.168 6.079 2.167 1.00 43.97 172 PHE A C 1
ATOM 1402 O O . PHE A 1 172 ? 18.433 7.033 1.931 1.00 43.97 172 PHE A O 1
ATOM 1409 N N . ALA A 1 173 ? 20.005 5.600 1.240 1.00 47.38 173 ALA A N 1
ATOM 1410 C CA . ALA A 1 173 ? 20.035 6.076 -0.141 1.00 47.38 173 ALA A CA 1
ATOM 1411 C C . ALA A 1 173 ? 18.715 5.825 -0.899 1.00 47.38 173 ALA A C 1
ATOM 1413 O O . ALA A 1 173 ? 18.350 6.642 -1.736 1.00 47.38 173 ALA A O 1
ATOM 1414 N N . ASP A 1 174 ? 17.972 4.764 -0.580 1.00 47.41 174 ASP A N 1
ATOM 1415 C CA . ASP A 1 174 ? 16.661 4.475 -1.173 1.00 47.41 174 ASP A CA 1
ATOM 1416 C C . ASP A 1 174 ? 15.586 5.456 -0.682 1.00 47.41 174 ASP A C 1
ATOM 1418 O O . ASP A 1 174 ? 14.660 5.763 -1.427 1.00 47.41 174 ASP A O 1
ATOM 1422 N N . CYS A 1 175 ? 15.762 6.053 0.504 1.00 49.84 175 CYS A N 1
ATOM 1423 C CA . CYS A 1 175 ? 14.914 7.146 0.992 1.00 49.84 175 CYS A CA 1
ATOM 1424 C C . CYS A 1 175 ? 15.156 8.476 0.253 1.00 49.84 175 CYS A C 1
ATOM 1426 O O . CYS A 1 175 ? 14.325 9.380 0.345 1.00 49.84 175 CYS A O 1
ATOM 1428 N N . MET A 1 176 ? 16.289 8.628 -0.451 1.00 44.59 176 MET A N 1
ATOM 1429 C CA . MET A 1 176 ? 16.592 9.840 -1.225 1.00 44.59 176 MET A CA 1
ATOM 1430 C C . MET A 1 176 ? 15.948 9.848 -2.616 1.00 44.59 176 MET A C 1
ATOM 1432 O O . MET A 1 176 ? 15.783 10.923 -3.192 1.00 44.59 176 MET A O 1
ATOM 1436 N N . TYR A 1 177 ? 15.590 8.683 -3.162 1.00 56.81 177 TYR A N 1
ATOM 1437 C CA . TYR A 1 177 ? 14.943 8.581 -4.466 1.00 56.81 177 TYR A CA 1
ATOM 1438 C C . TYR A 1 177 ? 13.433 8.441 -4.270 1.00 56.81 177 TYR A C 1
ATOM 1440 O O . TYR A 1 177 ? 12.947 7.404 -3.827 1.00 56.81 177 TYR A O 1
ATOM 1448 N N . CYS A 1 178 ? 12.698 9.508 -4.594 1.00 70.06 178 CYS A N 1
ATOM 1449 C CA . CYS A 1 178 ? 11.237 9.520 -4.584 1.00 70.06 178 CYS A CA 1
ATOM 1450 C C . CYS A 1 178 ? 10.656 8.355 -5.407 1.00 70.06 178 CYS A C 1
ATOM 1452 O O . CYS A 1 178 ? 11.276 7.867 -6.354 1.00 70.06 178 CYS A O 1
ATOM 1454 N N . CYS A 1 179 ? 9.450 7.923 -5.040 1.00 81.50 179 CYS A N 1
ATOM 1455 C CA . CYS A 1 179 ? 8.715 6.844 -5.695 1.00 81.50 179 CYS A CA 1
ATOM 1456 C C . CYS A 1 179 ? 8.668 7.027 -7.213 1.00 81.50 179 CYS A C 1
ATOM 1458 O O . CYS A 1 179 ? 8.350 8.110 -7.693 1.00 81.50 179 CYS A O 1
ATOM 1460 N N . ILE A 1 180 ? 8.909 5.954 -7.965 1.00 86.06 180 ILE A N 1
ATOM 1461 C CA . ILE A 1 180 ? 8.913 5.981 -9.439 1.00 86.06 180 ILE A CA 1
ATOM 1462 C C . ILE A 1 180 ? 7.628 5.433 -10.063 1.00 86.06 180 ILE A C 1
ATOM 1464 O O . ILE A 1 180 ? 7.527 5.282 -11.282 1.00 86.06 180 ILE A O 1
ATOM 1468 N N . GLY A 1 181 ? 6.654 5.083 -9.228 1.00 89.81 181 GLY A N 1
ATOM 1469 C CA . GLY A 1 181 ? 5.407 4.487 -9.667 1.00 89.81 181 GLY A CA 1
ATOM 1470 C C . GLY A 1 181 ? 4.732 3.664 -8.583 1.00 89.81 181 GLY A C 1
ATOM 1471 O O . GLY A 1 181 ? 4.984 3.857 -7.389 1.00 89.81 181 GLY A O 1
ATOM 1472 N N . PHE A 1 182 ? 3.907 2.718 -9.028 1.00 92.31 182 PHE A N 1
ATOM 1473 C CA . PHE A 1 182 ? 3.027 1.927 -8.178 1.00 92.31 182 PHE A CA 1
ATOM 1474 C C . PHE A 1 182 ? 3.105 0.439 -8.500 1.00 92.31 182 PHE A C 1
ATOM 1476 O O . PHE A 1 182 ? 3.251 0.051 -9.658 1.00 92.31 182 PHE A O 1
ATOM 1483 N N . ALA A 1 183 ? 2.946 -0.400 -7.485 1.00 94.19 183 ALA A N 1
ATOM 1484 C CA . ALA A 1 183 ? 2.634 -1.810 -7.642 1.00 94.19 183 ALA A CA 1
ATOM 1485 C C . ALA A 1 183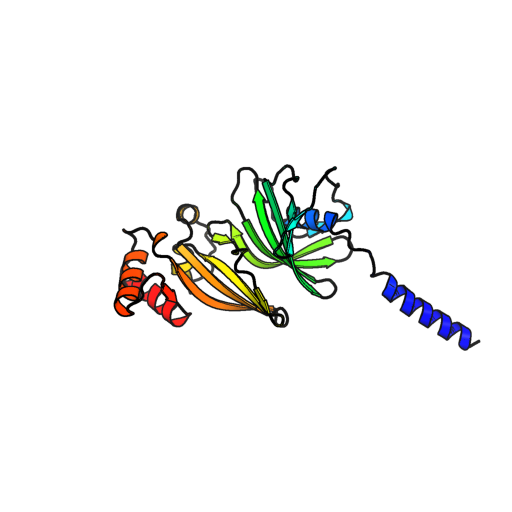 ? 1.187 -2.064 -7.233 1.00 94.19 183 ALA A C 1
ATOM 1487 O O . ALA A 1 183 ? 0.775 -1.671 -6.147 1.00 94.19 183 ALA A O 1
ATOM 1488 N N . ASN A 1 184 ? 0.450 -2.735 -8.109 1.00 96.31 184 ASN A N 1
ATOM 1489 C CA . ASN A 1 184 ? -0.949 -3.082 -7.925 1.00 96.31 184 ASN A CA 1
ATOM 1490 C C . ASN A 1 184 ? -1.064 -4.517 -7.417 1.00 96.31 184 ASN A C 1
ATOM 1492 O O . ASN A 1 184 ? -0.401 -5.429 -7.936 1.00 96.31 184 ASN A O 1
ATOM 1496 N N . TYR A 1 185 ? -1.942 -4.711 -6.442 1.00 96.75 185 TYR A N 1
ATOM 1497 C CA . TYR A 1 185 ? -2.186 -5.995 -5.809 1.00 96.75 185 TYR A CA 1
ATOM 1498 C C . TYR A 1 185 ? -3.670 -6.249 -5.622 1.00 96.75 185 TYR A C 1
ATOM 1500 O O . TYR A 1 185 ? -4.473 -5.327 -5.462 1.00 96.75 185 TYR A O 1
ATOM 1508 N N . THR A 1 186 ? -3.993 -7.533 -5.520 1.00 97.56 186 THR A N 1
ATOM 1509 C CA . THR A 1 186 ? -5.233 -7.986 -4.905 1.00 97.56 186 THR A CA 1
ATOM 1510 C C . THR A 1 186 ? -4.945 -8.758 -3.625 1.00 97.56 186 THR A C 1
ATOM 1512 O O . THR A 1 186 ? -3.908 -9.411 -3.476 1.00 97.56 186 THR A O 1
ATOM 1515 N N . TYR A 1 187 ? -5.872 -8.689 -2.678 1.00 96.75 187 TYR A N 1
ATOM 1516 C CA . TYR A 1 187 ? -5.859 -9.482 -1.458 1.00 96.75 187 TYR A CA 1
ATOM 1517 C C . TYR A 1 187 ? -7.247 -10.071 -1.208 1.00 96.75 187 TYR A C 1
ATOM 1519 O O . TYR A 1 187 ? -8.230 -9.343 -1.068 1.00 96.75 187 TYR A O 1
ATOM 1527 N N . SER A 1 188 ? -7.340 -11.400 -1.148 1.00 95.88 188 SER A N 1
ATOM 1528 C CA . SER A 1 188 ? -8.591 -12.082 -0.797 1.00 95.88 188 SER A CA 1
ATOM 1529 C C . SER A 1 188 ? -8.742 -12.183 0.717 1.00 95.88 188 SER A C 1
ATOM 1531 O O . SER A 1 188 ? -7.935 -12.840 1.378 1.00 95.88 188 SER A O 1
ATOM 1533 N N . PHE A 1 189 ? -9.828 -11.623 1.257 1.00 91.50 189 PHE A N 1
ATOM 1534 C CA . PHE A 1 189 ? -10.176 -11.747 2.678 1.00 91.50 189 PHE A CA 1
ATOM 1535 C C . PHE A 1 189 ? -10.590 -13.172 3.080 1.00 91.50 189 PHE A C 1
ATOM 1537 O O . PHE A 1 189 ? -10.745 -13.467 4.268 1.00 91.50 189 PHE A O 1
ATOM 1544 N N . GLU A 1 190 ? -10.861 -14.054 2.117 1.00 90.94 190 GLU A N 1
ATOM 1545 C CA . GLU A 1 190 ? -11.242 -15.447 2.375 1.00 90.94 190 GLU A CA 1
ATOM 1546 C C . GLU A 1 190 ? -10.028 -16.363 2.462 1.00 90.94 190 GLU A C 1
ATOM 1548 O O . GLU A 1 190 ? -9.950 -17.194 3.364 1.00 90.94 190 GLU A O 1
ATOM 1553 N N . THR A 1 191 ? -9.073 -16.199 1.545 1.00 92.88 191 THR A N 1
ATOM 1554 C CA . THR A 1 191 ? -7.884 -17.056 1.479 1.00 92.88 191 THR A CA 1
ATOM 1555 C C . THR A 1 191 ? -6.654 -16.430 2.133 1.00 92.88 191 THR A C 1
ATOM 1557 O O . THR A 1 191 ? -5.613 -17.081 2.169 1.00 92.88 191 THR A O 1
ATOM 1560 N N . ASN A 1 192 ? -6.745 -15.177 2.597 1.00 90.31 192 ASN A N 1
ATOM 1561 C CA . ASN A 1 192 ? -5.635 -14.360 3.105 1.00 90.31 192 ASN A CA 1
ATOM 1562 C C . ASN A 1 192 ? -4.428 -14.350 2.149 1.00 90.31 192 ASN A C 1
ATOM 1564 O O . ASN A 1 192 ? -3.273 -14.442 2.565 1.00 90.31 192 ASN A O 1
ATOM 1568 N N . LYS A 1 193 ? -4.696 -14.314 0.839 1.00 94.19 193 LYS A N 1
ATOM 1569 C CA . LYS A 1 193 ? -3.662 -14.415 -0.195 1.00 94.19 193 LYS A CA 1
ATOM 1570 C C . LYS A 1 193 ? -3.499 -13.069 -0.882 1.00 94.19 193 LYS A C 1
ATOM 1572 O O . LYS A 1 193 ? -4.467 -12.568 -1.449 1.00 94.19 193 LYS A O 1
ATOM 1577 N N . LYS A 1 194 ? -2.273 -12.539 -0.847 1.00 93.94 194 LYS A N 1
ATOM 1578 C CA . LYS A 1 194 ? -1.831 -11.395 -1.650 1.00 93.94 194 LYS A CA 1
ATOM 1579 C C . LYS A 1 194 ? -1.358 -11.877 -3.019 1.00 93.94 194 LYS A C 1
ATOM 1581 O O . LYS A 1 194 ? -0.536 -12.792 -3.098 1.00 93.94 194 LYS A O 1
ATOM 1586 N N . GLU A 1 195 ? -1.842 -11.251 -4.082 1.00 95.38 195 GLU A N 1
ATOM 1587 C CA . GLU A 1 195 ? -1.421 -11.515 -5.455 1.00 95.38 195 GLU A CA 1
ATOM 1588 C C . GLU A 1 195 ? -0.948 -10.220 -6.110 1.00 95.38 195 GLU A C 1
ATOM 1590 O O . GLU A 1 195 ? -1.617 -9.192 -6.064 1.00 95.38 195 GLU A O 1
ATOM 1595 N N . PHE A 1 196 ? 0.242 -10.273 -6.704 1.00 94.62 196 PHE A N 1
ATOM 1596 C CA . PHE A 1 196 ? 0.766 -9.186 -7.518 1.00 94.62 196 PHE A CA 1
ATOM 1597 C C . PHE A 1 196 ? 0.085 -9.189 -8.883 1.00 94.62 196 PHE A C 1
ATOM 1599 O O . PHE A 1 196 ? 0.068 -10.220 -9.558 1.00 94.62 196 PHE A O 1
ATOM 1606 N N . GLU A 1 197 ? -0.393 -8.027 -9.317 1.00 95.44 197 GLU A N 1
ATOM 1607 C CA . GLU A 1 197 ? -0.986 -7.882 -10.640 1.00 95.44 197 GLU A CA 1
ATOM 1608 C C . GLU A 1 197 ? -0.002 -7.275 -11.637 1.00 95.44 197 GLU A C 1
ATOM 1610 O O . GLU A 1 197 ? 0.256 -7.844 -12.698 1.00 95.44 197 GLU A O 1
ATOM 1615 N N . ASN A 1 198 ? 0.512 -6.083 -11.331 1.00 95.19 198 ASN A N 1
ATOM 1616 C CA . ASN A 1 198 ? 1.351 -5.318 -12.247 1.00 95.19 198 ASN A CA 1
ATOM 1617 C C . ASN A 1 198 ? 2.059 -4.152 -11.549 1.00 95.19 198 ASN A C 1
ATOM 1619 O O . ASN A 1 198 ? 1.611 -3.672 -10.510 1.00 95.19 198 ASN A O 1
ATOM 1623 N N . ILE A 1 199 ? 3.129 -3.658 -12.168 1.00 94.50 199 ILE A N 1
ATOM 1624 C CA . ILE A 1 199 ? 3.765 -2.387 -11.821 1.00 94.50 199 ILE A CA 1
ATOM 1625 C C . ILE A 1 199 ? 3.425 -1.346 -12.880 1.00 94.50 199 ILE A C 1
ATOM 1627 O O . ILE A 1 199 ? 3.529 -1.623 -14.073 1.00 94.50 199 ILE A O 1
ATOM 1631 N N . LEU A 1 200 ? 3.092 -0.137 -12.443 1.00 92.31 200 LEU A N 1
ATOM 1632 C CA . LEU A 1 200 ? 3.027 1.057 -13.269 1.00 92.31 200 LEU A CA 1
ATOM 1633 C C . LEU A 1 200 ? 4.256 1.926 -12.993 1.00 92.31 200 LEU A C 1
ATOM 1635 O O . LEU A 1 200 ? 4.413 2.415 -11.879 1.00 92.31 200 LEU A O 1
ATOM 1639 N N . ILE A 1 201 ? 5.108 2.133 -13.997 1.00 91.38 201 ILE A N 1
ATOM 1640 C CA . ILE A 1 201 ? 6.230 3.082 -13.930 1.00 91.38 201 ILE A CA 1
ATOM 1641 C C . ILE A 1 201 ? 5.787 4.414 -14.545 1.00 91.38 201 ILE A C 1
ATOM 1643 O O . ILE A 1 201 ? 5.240 4.424 -15.654 1.00 91.38 201 ILE A O 1
ATOM 1647 N N . ILE A 1 202 ? 6.040 5.513 -13.831 1.00 88.62 202 ILE A N 1
ATOM 1648 C CA . ILE A 1 202 ? 5.657 6.880 -14.204 1.00 88.62 202 ILE A CA 1
ATOM 1649 C C . ILE A 1 202 ? 6.892 7.616 -14.709 1.00 88.62 202 ILE A C 1
ATOM 1651 O O . ILE A 1 202 ? 7.885 7.725 -13.992 1.00 88.62 202 ILE A O 1
ATOM 1655 N N . GLU A 1 203 ? 6.838 8.102 -15.948 1.00 87.06 203 GLU A N 1
ATOM 1656 C CA . GLU A 1 203 ? 7.985 8.720 -16.614 1.00 87.06 203 GLU A CA 1
ATOM 1657 C C . GLU A 1 203 ? 8.495 9.955 -15.874 1.00 87.06 203 GLU A C 1
ATOM 1659 O O . GLU A 1 203 ? 9.700 10.113 -15.706 1.00 87.06 203 GLU A O 1
ATOM 1664 N N . GLU A 1 204 ? 7.578 10.793 -15.393 1.00 85.69 204 GLU A N 1
ATOM 1665 C CA . GLU A 1 204 ? 7.860 12.070 -14.738 1.00 85.69 204 GLU A CA 1
ATOM 1666 C C . GLU A 1 204 ? 8.650 11.924 -13.432 1.00 85.69 204 GLU A C 1
ATOM 1668 O O . GLU A 1 204 ? 9.200 12.904 -12.929 1.00 85.69 204 GLU A O 1
ATOM 1673 N N . TYR A 1 205 ? 8.701 10.716 -12.867 1.00 85.69 205 TYR A N 1
ATOM 1674 C CA . TYR A 1 205 ? 9.418 10.423 -11.626 1.00 85.69 205 TYR A CA 1
ATOM 1675 C C . TYR A 1 205 ? 10.780 9.768 -11.859 1.00 85.69 205 TYR A C 1
ATOM 1677 O O . TYR A 1 205 ? 11.520 9.512 -10.909 1.00 85.69 205 TYR A O 1
ATOM 1685 N N . LEU A 1 206 ? 11.131 9.483 -13.112 1.00 85.69 206 LEU A N 1
ATOM 1686 C CA . LEU A 1 206 ? 12.411 8.891 -13.459 1.00 85.69 206 LEU A CA 1
ATOM 1687 C C . LEU A 1 206 ? 13.473 9.978 -13.636 1.00 85.69 206 LEU A C 1
ATOM 1689 O O . LEU A 1 206 ? 13.278 10.946 -14.361 1.00 85.69 206 LEU A O 1
ATOM 1693 N N . ASP A 1 207 ? 14.636 9.769 -13.026 1.00 85.75 207 ASP A N 1
ATOM 1694 C CA . ASP A 1 207 ? 15.831 10.562 -13.314 1.00 85.75 207 ASP A CA 1
ATOM 1695 C C . ASP A 1 207 ? 16.276 10.309 -14.767 1.00 85.75 207 ASP A C 1
ATOM 1697 O O . ASP A 1 207 ? 16.540 9.158 -15.143 1.00 85.75 207 ASP A O 1
ATOM 1701 N N . ASP A 1 208 ? 16.352 11.378 -15.567 1.00 85.88 208 ASP A N 1
ATOM 1702 C CA . ASP A 1 208 ? 16.671 11.355 -17.000 1.00 85.88 208 ASP A CA 1
ATOM 1703 C C . ASP A 1 208 ? 18.001 10.649 -17.306 1.00 85.88 208 ASP A C 1
ATOM 1705 O O . ASP A 1 208 ? 18.140 9.968 -18.330 1.00 85.88 208 ASP A O 1
ATOM 1709 N N . ASP A 1 209 ? 18.975 10.737 -16.396 1.00 85.31 209 ASP A N 1
ATOM 1710 C CA . ASP A 1 209 ? 20.289 10.122 -16.583 1.00 85.31 209 ASP A CA 1
ATOM 1711 C C . ASP A 1 209 ? 20.343 8.653 -16.128 1.00 85.31 209 ASP A C 1
ATOM 1713 O O . ASP A 1 209 ? 21.284 7.911 -16.473 1.00 85.31 209 ASP A O 1
ATOM 1717 N N . SER A 1 210 ? 19.309 8.190 -15.420 1.00 87.25 210 SER A N 1
ATOM 1718 C CA . SER A 1 210 ? 19.259 6.858 -14.825 1.00 87.25 210 SER A CA 1
ATOM 1719 C C . SER A 1 210 ? 19.184 5.732 -15.860 1.00 87.25 210 SER A C 1
ATOM 1721 O O . SER A 1 210 ? 18.632 5.834 -16.962 1.00 87.25 210 SER A O 1
ATOM 1723 N N . ILE A 1 211 ? 19.719 4.569 -15.483 1.00 87.38 211 ILE A N 1
ATOM 1724 C CA . ILE A 1 211 ? 19.624 3.360 -16.310 1.00 87.38 211 ILE A CA 1
ATOM 1725 C C . ILE A 1 211 ? 18.189 2.821 -16.408 1.00 87.38 211 ILE A C 1
ATOM 1727 O O . ILE A 1 211 ? 17.844 2.139 -17.380 1.00 87.38 211 ILE A O 1
ATOM 1731 N N . ILE A 1 212 ? 17.351 3.157 -15.424 1.00 89.38 212 ILE A N 1
ATOM 1732 C CA . ILE A 1 212 ? 15.929 2.816 -15.401 1.00 89.38 212 ILE A CA 1
ATOM 1733 C C . ILE A 1 212 ? 15.194 3.630 -16.469 1.00 89.38 212 ILE A C 1
ATOM 1735 O O . ILE A 1 212 ? 14.529 3.008 -17.295 1.00 89.38 212 ILE A O 1
ATOM 1739 N N . LYS A 1 213 ? 15.402 4.956 -16.565 1.00 90.69 213 LYS A N 1
ATOM 1740 C CA . LYS A 1 213 ? 14.843 5.792 -17.650 1.00 90.69 213 LYS A CA 1
ATOM 1741 C C . LYS A 1 213 ? 15.231 5.275 -19.030 1.00 90.69 213 LYS A C 1
ATOM 1743 O O . LYS A 1 213 ? 14.376 5.011 -19.869 1.00 90.69 213 LYS A O 1
ATOM 1748 N N . LYS A 1 214 ? 16.519 4.992 -19.242 1.00 90.19 214 LYS A N 1
ATOM 1749 C CA . LYS A 1 214 ? 17.018 4.447 -20.521 1.00 90.19 214 LYS A CA 1
ATOM 1750 C C . LYS A 1 214 ? 16.382 3.105 -20.894 1.00 90.19 214 LYS A C 1
ATOM 1752 O O . LYS A 1 214 ? 16.323 2.749 -22.074 1.00 90.19 214 LYS A O 1
ATOM 1757 N N . THR A 1 215 ? 15.974 2.313 -19.904 1.00 90.12 215 THR A N 1
ATOM 1758 C CA . THR A 1 215 ? 15.264 1.049 -20.134 1.00 90.12 215 THR A CA 1
ATOM 1759 C C . THR A 1 215 ? 13.780 1.287 -20.391 1.00 90.12 215 THR A C 1
ATOM 1761 O O . THR A 1 215 ? 13.253 0.736 -21.360 1.00 90.12 215 THR A O 1
ATOM 1764 N N . TYR A 1 216 ? 13.150 2.161 -19.607 1.00 91.19 216 TYR A N 1
ATOM 1765 C CA . TYR A 1 216 ? 11.783 2.639 -19.801 1.00 91.19 216 TYR A CA 1
ATOM 1766 C C . TYR A 1 216 ? 11.562 3.152 -21.230 1.00 91.19 216 TYR A C 1
ATOM 1768 O O . TYR A 1 216 ? 10.742 2.586 -21.953 1.00 91.19 216 TYR A O 1
ATOM 1776 N N . ASP A 1 217 ? 12.375 4.103 -21.698 1.00 89.94 217 ASP A N 1
ATOM 1777 C CA . ASP A 1 217 ? 12.247 4.712 -23.032 1.00 89.94 217 ASP A CA 1
ATOM 1778 C C . ASP A 1 217 ? 12.292 3.681 -24.153 1.00 89.94 217 ASP A C 1
ATOM 1780 O O . ASP A 1 217 ? 11.582 3.775 -25.156 1.00 89.94 217 ASP A O 1
ATOM 1784 N N . LYS A 1 218 ? 13.132 2.655 -23.990 1.00 86.00 218 LYS A N 1
ATOM 1785 C CA . LYS A 1 218 ? 13.233 1.581 -24.971 1.00 86.00 218 LYS A CA 1
ATOM 1786 C C . LYS A 1 218 ? 11.964 0.736 -25.001 1.00 86.00 218 LYS A C 1
ATOM 1788 O O . LYS A 1 218 ? 11.495 0.412 -26.092 1.00 86.00 218 LYS A O 1
ATOM 1793 N N . PHE A 1 219 ? 11.440 0.359 -23.836 1.00 88.12 219 PHE A N 1
ATOM 1794 C CA . PHE A 1 219 ? 10.207 -0.421 -23.732 1.00 88.12 219 PHE A CA 1
ATOM 1795 C C . PHE A 1 219 ? 9.029 0.359 -24.319 1.00 88.12 219 PHE A C 1
ATOM 1797 O O . PHE A 1 219 ? 8.341 -0.163 -25.196 1.00 88.12 219 PHE A O 1
ATOM 1804 N N . VAL A 1 220 ? 8.870 1.625 -23.930 1.00 86.50 220 VAL A N 1
ATOM 1805 C CA . VAL A 1 220 ? 7.828 2.529 -24.435 1.00 86.50 220 VAL A CA 1
ATOM 1806 C C . VAL A 1 220 ? 7.920 2.689 -25.952 1.00 86.50 220 VAL A C 1
ATOM 1808 O O . VAL A 1 220 ? 6.950 2.409 -26.656 1.00 86.50 220 VAL A O 1
ATOM 1811 N N . LYS A 1 221 ? 9.108 3.011 -26.485 1.00 82.81 221 LYS A N 1
ATOM 1812 C CA . LYS A 1 221 ? 9.332 3.143 -27.933 1.00 82.81 221 LYS A CA 1
ATOM 1813 C C . LYS A 1 221 ? 9.052 1.849 -28.697 1.00 82.81 221 LYS A C 1
ATOM 1815 O O . LYS A 1 221 ? 8.541 1.899 -29.810 1.00 82.81 221 LYS A O 1
ATOM 1820 N N . SER A 1 222 ? 9.395 0.691 -28.131 1.00 80.31 222 SER A N 1
ATOM 1821 C CA . SER A 1 222 ? 9.144 -0.606 -28.778 1.00 80.31 222 SER A CA 1
ATOM 1822 C C . SER A 1 222 ? 7.664 -1.001 -28.822 1.00 80.31 222 SER A C 1
ATOM 1824 O O . SER A 1 222 ? 7.303 -1.869 -29.611 1.00 80.31 222 SER A O 1
ATOM 1826 N N . ARG A 1 223 ? 6.827 -0.371 -27.988 1.00 78.81 223 ARG A N 1
ATOM 1827 C CA . ARG A 1 223 ? 5.408 -0.702 -27.793 1.00 78.81 223 ARG A CA 1
ATOM 1828 C C . ARG A 1 223 ? 4.447 0.410 -28.233 1.00 78.81 223 ARG A C 1
ATOM 1830 O O . ARG A 1 223 ? 3.244 0.225 -28.107 1.00 78.81 223 ARG A O 1
ATOM 1837 N N . ASP A 1 224 ? 4.966 1.536 -28.728 1.00 77.12 224 ASP A N 1
ATOM 1838 C CA . ASP A 1 224 ? 4.190 2.737 -29.091 1.00 77.12 224 ASP A CA 1
ATOM 1839 C C . ASP A 1 224 ? 3.281 3.246 -27.949 1.00 77.12 224 ASP A C 1
ATOM 1841 O O . ASP A 1 224 ? 2.150 3.689 -28.151 1.00 77.12 224 ASP A O 1
ATOM 1845 N N . LEU A 1 225 ? 3.771 3.144 -26.708 1.00 72.44 225 LEU A N 1
ATOM 1846 C CA . LEU A 1 225 ? 3.068 3.647 -25.526 1.00 72.44 225 LEU A CA 1
ATOM 1847 C C . LEU A 1 225 ? 3.317 5.152 -25.372 1.00 72.44 225 LEU A C 1
ATOM 1849 O O . LEU A 1 225 ? 4.386 5.647 -25.721 1.00 72.44 225 LEU A O 1
ATOM 1853 N N . LYS A 1 226 ? 2.323 5.894 -24.870 1.00 60.28 226 LYS A N 1
ATOM 1854 C CA . LYS A 1 226 ? 2.365 7.367 -24.868 1.00 60.28 226 LYS A CA 1
ATOM 1855 C C . LYS A 1 226 ? 2.730 8.025 -23.540 1.00 60.28 226 LYS A C 1
ATOM 1857 O O . LYS A 1 226 ? 3.139 9.176 -23.594 1.00 60.28 226 LYS A O 1
ATOM 1862 N N . LEU A 1 227 ? 2.519 7.377 -22.389 1.00 61.59 227 LEU A N 1
ATOM 1863 C CA . LEU A 1 227 ? 2.577 8.075 -21.089 1.00 61.59 227 LEU A CA 1
ATOM 1864 C C . LEU A 1 227 ? 3.055 7.221 -19.908 1.00 61.59 227 LEU A C 1
ATOM 1866 O O . LEU A 1 227 ? 3.711 7.740 -19.017 1.00 61.59 227 LEU A O 1
ATOM 1870 N N . SER A 1 228 ? 2.739 5.926 -19.869 1.00 71.31 228 SER A N 1
ATOM 1871 C CA . SER A 1 228 ? 3.130 5.075 -18.744 1.00 71.31 228 SER A CA 1
ATOM 1872 C C . SER A 1 228 ? 3.415 3.646 -19.184 1.00 71.31 228 SER A C 1
ATOM 1874 O O . SER A 1 228 ? 2.853 3.144 -20.166 1.00 71.31 228 SER A O 1
ATOM 1876 N N . LEU A 1 229 ? 4.321 2.991 -18.457 1.00 85.44 229 LEU A N 1
ATOM 1877 C CA . LEU A 1 229 ? 4.701 1.607 -18.708 1.00 85.44 229 LEU A CA 1
ATOM 1878 C C . LEU A 1 229 ? 4.105 0.723 -17.617 1.00 85.44 229 LEU A C 1
ATOM 1880 O O . LEU A 1 229 ? 4.602 0.683 -16.492 1.00 85.44 229 LEU A O 1
ATOM 1884 N N . ARG A 1 230 ? 3.039 0.008 -17.976 1.00 91.62 230 ARG A N 1
ATOM 1885 C CA . ARG A 1 230 ? 2.479 -1.071 -17.164 1.00 91.62 230 ARG A CA 1
ATOM 1886 C C . ARG A 1 230 ? 3.206 -2.372 -17.493 1.00 91.62 230 ARG A C 1
ATOM 1888 O O . ARG A 1 230 ? 3.341 -2.707 -18.668 1.00 91.62 230 ARG A O 1
ATOM 1895 N N . LEU A 1 231 ? 3.673 -3.065 -16.462 1.00 92.44 231 LEU A N 1
ATOM 1896 C CA . LEU A 1 231 ? 4.432 -4.306 -16.558 1.00 92.44 231 LEU A CA 1
ATOM 1897 C C . LEU A 1 231 ? 3.750 -5.382 -15.720 1.00 92.44 231 LEU A C 1
ATOM 1899 O O . LEU A 1 231 ? 3.650 -5.244 -14.499 1.00 92.44 231 LEU A O 1
ATOM 1903 N N . ASP A 1 232 ? 3.312 -6.461 -16.362 1.00 93.88 232 ASP A N 1
ATOM 1904 C CA . ASP A 1 232 ? 2.959 -7.686 -15.644 1.00 93.88 232 ASP A CA 1
ATOM 1905 C C . ASP A 1 232 ? 4.211 -8.396 -15.083 1.00 93.88 232 ASP A C 1
ATOM 1907 O O . ASP A 1 232 ? 5.343 -7.930 -15.225 1.00 93.88 232 ASP A O 1
ATOM 1911 N N . SER A 1 233 ? 4.033 -9.550 -14.435 1.00 92.88 233 SER A N 1
ATOM 1912 C CA . SER A 1 233 ? 5.146 -10.303 -13.836 1.00 92.88 233 SER A CA 1
ATOM 1913 C C . SER A 1 233 ? 6.234 -10.721 -14.842 1.00 92.88 233 SER A C 1
ATOM 1915 O O . SER A 1 233 ? 7.430 -10.634 -14.543 1.00 92.88 233 SER A O 1
ATOM 1917 N N . ASN A 1 234 ? 5.850 -11.152 -16.045 1.00 92.44 234 ASN A N 1
ATOM 1918 C CA . ASN A 1 234 ? 6.799 -11.582 -17.071 1.00 92.44 234 ASN A CA 1
ATOM 1919 C C . ASN A 1 234 ? 7.540 -10.379 -17.655 1.00 92.44 234 ASN A C 1
ATOM 1921 O O . ASN A 1 234 ? 8.768 -10.391 -17.758 1.00 92.44 234 ASN A O 1
ATOM 1925 N N . GLU A 1 235 ? 6.806 -9.321 -17.979 1.00 92.62 235 GLU A N 1
ATOM 1926 C CA . GLU A 1 235 ? 7.362 -8.093 -18.540 1.00 92.62 235 GLU A CA 1
ATOM 1927 C C . GLU A 1 235 ? 8.280 -7.380 -17.546 1.00 92.62 235 GLU A C 1
ATOM 1929 O O . GLU A 1 235 ? 9.340 -6.881 -17.923 1.00 92.62 235 GLU A O 1
ATOM 1934 N N . LEU A 1 236 ? 7.928 -7.394 -16.260 1.00 93.75 236 LEU A N 1
ATOM 1935 C CA . LEU A 1 236 ? 8.768 -6.878 -15.188 1.00 93.75 236 LEU A CA 1
ATOM 1936 C C . LEU A 1 236 ? 10.090 -7.647 -15.100 1.00 93.75 236 LEU A C 1
ATOM 1938 O O . LEU A 1 236 ? 11.162 -7.054 -14.963 1.00 93.75 236 LEU A O 1
ATOM 1942 N N . LYS A 1 237 ? 10.046 -8.975 -15.236 1.00 92.81 237 LYS A N 1
ATOM 1943 C CA . LYS A 1 237 ? 11.254 -9.806 -15.244 1.00 92.81 237 LYS A CA 1
ATOM 1944 C C . LYS A 1 237 ? 12.143 -9.484 -16.444 1.00 92.81 237 LYS A C 1
ATOM 1946 O O . LYS A 1 237 ? 13.366 -9.411 -16.302 1.00 92.81 237 LYS A O 1
ATOM 1951 N N . GLU A 1 238 ? 11.554 -9.273 -17.618 1.00 91.56 238 GLU A N 1
ATOM 1952 C CA . GLU A 1 238 ? 12.279 -8.831 -18.812 1.00 91.56 238 GLU A CA 1
ATOM 1953 C C . GLU A 1 238 ? 12.904 -7.448 -18.624 1.00 91.56 238 GLU A C 1
ATOM 1955 O O . GLU A 1 238 ? 14.089 -7.273 -18.924 1.00 91.56 238 GLU A O 1
ATOM 1960 N N . PHE A 1 239 ? 12.142 -6.499 -18.078 1.00 92.62 239 PHE A N 1
ATOM 1961 C CA . PHE A 1 239 ? 12.594 -5.147 -17.770 1.00 92.62 239 PHE A CA 1
ATOM 1962 C C . PHE A 1 239 ? 13.820 -5.176 -16.851 1.00 92.62 239 PHE A C 1
ATOM 1964 O O . PHE A 1 239 ? 14.880 -4.666 -17.214 1.00 92.62 239 PHE A O 1
ATOM 1971 N N . ILE A 1 240 ? 13.725 -5.862 -15.706 1.00 91.12 240 ILE A N 1
ATOM 1972 C CA . ILE A 1 240 ? 14.814 -5.974 -14.724 1.00 91.12 240 ILE A CA 1
ATOM 1973 C C . ILE A 1 240 ? 16.057 -6.615 -15.351 1.00 91.12 240 ILE A C 1
ATOM 1975 O O . ILE A 1 240 ? 17.174 -6.121 -15.174 1.00 91.12 240 ILE A O 1
ATOM 1979 N N . ASN A 1 241 ? 15.885 -7.705 -16.104 1.00 90.56 241 ASN A N 1
ATOM 1980 C CA . ASN A 1 241 ? 16.995 -8.390 -16.767 1.00 90.56 241 ASN A CA 1
ATOM 1981 C C . ASN A 1 241 ? 17.674 -7.508 -17.817 1.00 90.56 241 ASN A C 1
ATOM 1983 O O . ASN A 1 241 ? 18.897 -7.555 -17.969 1.00 90.56 241 ASN A O 1
ATOM 1987 N N . TYR A 1 242 ? 16.897 -6.715 -18.553 1.00 88.62 242 TYR A N 1
ATOM 1988 C CA . TYR A 1 242 ? 17.436 -5.793 -19.540 1.00 88.62 242 TYR A CA 1
ATOM 1989 C C . TYR A 1 242 ? 18.234 -4.664 -18.882 1.00 88.62 242 TYR A C 1
ATOM 1991 O O . TYR A 1 242 ? 19.347 -4.378 -19.327 1.00 88.62 242 TYR A O 1
ATOM 1999 N N . THR A 1 243 ? 17.711 -4.079 -17.802 1.00 86.19 243 THR A N 1
ATOM 2000 C CA . THR A 1 243 ? 18.400 -3.038 -17.029 1.00 86.19 243 THR A CA 1
ATOM 2001 C C . THR A 1 243 ? 19.708 -3.567 -16.436 1.00 86.19 243 THR A C 1
ATOM 2003 O O . THR A 1 243 ? 20.751 -2.942 -16.607 1.00 86.19 243 THR A O 1
ATOM 2006 N N . LYS A 1 244 ? 19.699 -4.758 -15.815 1.00 85.38 244 LYS A N 1
ATOM 2007 C CA . LYS A 1 244 ? 20.895 -5.355 -15.186 1.00 85.38 244 LYS A CA 1
ATOM 2008 C C . LYS A 1 244 ? 22.016 -5.681 -16.171 1.00 85.38 244 LYS A C 1
ATOM 2010 O O . LYS A 1 244 ? 23.173 -5.557 -15.811 1.00 85.38 244 LYS A O 1
ATOM 2015 N N . LYS A 1 245 ? 21.703 -6.061 -17.415 1.00 81.56 245 LYS A N 1
ATOM 2016 C CA . LYS A 1 245 ? 22.721 -6.313 -18.459 1.00 81.56 245 LYS A CA 1
ATOM 2017 C C . LYS A 1 245 ? 23.489 -5.060 -18.896 1.00 81.56 245 LYS A C 1
ATOM 2019 O O . LYS A 1 245 ? 24.449 -5.186 -19.652 1.00 81.56 245 LYS A O 1
ATOM 2024 N N . LYS A 1 246 ? 23.014 -3.874 -18.518 1.00 70.50 246 LYS A N 1
ATOM 2025 C CA . LYS A 1 246 ? 23.622 -2.585 -18.859 1.00 70.50 246 LYS A CA 1
ATOM 2026 C C . LYS A 1 246 ? 24.377 -1.936 -17.694 1.00 70.50 246 LYS A C 1
ATOM 2028 O O . LYS A 1 246 ? 24.985 -0.893 -17.925 1.00 70.50 246 LYS A O 1
ATOM 2033 N N . LEU A 1 247 ? 24.278 -2.506 -16.491 1.00 66.88 247 LEU A N 1
ATOM 2034 C CA . LEU A 1 247 ? 25.122 -2.171 -15.341 1.00 66.88 247 LEU A CA 1
ATOM 2035 C C . LEU A 1 247 ? 26.485 -2.849 -15.508 1.00 66.88 247 LEU A C 1
ATOM 2037 O O . LEU A 1 247 ? 27.492 -2.191 -15.177 1.00 66.88 247 LEU A O 1
#